Protein AF-A0A3D4W1F1-F1 (afdb_monomer_lite)

Radius of gyration: 32.81 Å; chains: 1; bounding box: 66×30×93 Å

Secondary structure (DSSP, 8-state):
-------EEEE--SS--HHHHHHHHHHHHHHHHHSS--EEEEESSPPPHHHHHHHHHTTPPPPEE----PPPGGGS-------B-TT--HHHHHHHHHHHT-SEEEEE-TTS-EEEEEEHHHHHHHHHS---TTHHHHTT-BHHHHHHHHT---SSS-TT-B--S--EEE--S-HHHHHHH--TT-EEEE-S-HHHHHHHHHTT-SEEEE-TTPPPPGGG--

pLDDT: mean 85.83, std 10.17, range [29.91, 95.44]

Sequence (222 aa):
MPKEAHKVVVIGHRNPDTDSICSAIAYAELKNRTSTLVCEPRRAGKMNQETEFVLKKFGVTPPRMCTDVNPKIRDVDYREMPGIPGSTSLRRAWKIMRDQQIDTLSITSADNELEGIITVKDLATANMDVFDTAVLAKSRTSYKNILETLNGTMVVGDADAVCTTGHIKIGTATPEMLESSVEKGDIVILSNRYESQLCAIEKEASLLIICNGAKVGRTIQR

Structure (mmCIF, N/CA/C/O backbone):
data_AF-A0A3D4W1F1-F1
#
_entry.id   AF-A0A3D4W1F1-F1
#
loop_
_atom_site.group_PDB
_atom_site.id
_atom_site.type_symbol
_atom_site.label_atom_id
_atom_site.label_alt_id
_atom_site.label_comp_id
_atom_site.label_asym_id
_atom_site.label_entity_id
_atom_site.label_seq_id
_atom_site.pdbx_PDB_ins_code
_atom_site.Cartn_x
_atom_site.Cartn_y
_atom_site.Cartn_z
_atom_site.occupancy
_atom_site.B_iso_or_equiv
_atom_site.auth_seq_id
_atom_site.auth_comp_id
_atom_site.auth_asym_id
_atom_site.auth_atom_id
_atom_site.pdbx_PDB_model_num
ATOM 1 N N . MET A 1 1 ? 0.878 -10.988 -20.393 1.00 29.91 1 MET A N 1
ATOM 2 C CA . MET A 1 1 ? 0.968 -10.678 -21.838 1.00 29.91 1 MET A CA 1
ATOM 3 C C . MET A 1 1 ? 2.443 -10.518 -22.177 1.00 29.91 1 MET A C 1
ATOM 5 O O . MET A 1 1 ? 3.158 -10.036 -21.305 1.00 29.91 1 MET A O 1
ATOM 9 N N . PRO A 1 2 ? 2.939 -10.962 -23.343 1.00 33.66 2 PRO A N 1
ATOM 10 C CA . PRO A 1 2 ? 4.330 -10.703 -23.702 1.00 33.66 2 PRO A CA 1
ATOM 11 C C . PRO A 1 2 ? 4.524 -9.183 -23.763 1.00 33.66 2 PRO A C 1
ATOM 13 O O . PRO A 1 2 ? 3.704 -8.512 -24.391 1.00 33.66 2 PRO A O 1
ATOM 16 N N . LYS A 1 3 ? 5.548 -8.655 -23.070 1.00 48.88 3 LYS A N 1
ATOM 17 C CA . LYS A 1 3 ? 5.964 -7.241 -23.140 1.00 48.88 3 LYS A CA 1
ATOM 18 C C . LYS A 1 3 ? 5.928 -6.815 -24.615 1.00 48.88 3 LYS A C 1
ATOM 20 O O . LYS A 1 3 ? 6.488 -7.533 -25.447 1.00 48.88 3 LYS A O 1
ATOM 25 N N . GLU A 1 4 ? 5.249 -5.708 -24.937 1.00 48.91 4 GLU A N 1
ATOM 26 C CA . GLU A 1 4 ? 5.312 -5.102 -26.274 1.00 48.91 4 GLU A CA 1
ATOM 27 C C . GLU A 1 4 ? 6.768 -5.119 -26.741 1.00 48.91 4 GLU A C 1
ATOM 29 O O . GLU A 1 4 ? 7.660 -4.730 -25.985 1.00 48.91 4 GLU A O 1
ATOM 34 N N . ALA A 1 5 ? 7.010 -5.658 -27.939 1.00 51.81 5 ALA A N 1
ATOM 35 C CA . ALA A 1 5 ? 8.349 -5.934 -28.434 1.00 51.81 5 ALA A CA 1
ATOM 36 C C . ALA A 1 5 ? 9.255 -4.711 -28.228 1.00 51.81 5 ALA A C 1
ATOM 38 O O . ALA A 1 5 ? 9.053 -3.666 -28.853 1.00 51.81 5 ALA A O 1
ATOM 39 N N . HIS A 1 6 ? 10.240 -4.837 -27.330 1.00 67.44 6 HIS A N 1
ATOM 40 C CA . HIS A 1 6 ? 11.251 -3.808 -27.123 1.00 67.44 6 HIS A CA 1
ATOM 41 C C . HIS A 1 6 ? 11.843 -3.462 -28.493 1.00 67.44 6 HIS A C 1
ATOM 43 O O . HIS A 1 6 ? 12.361 -4.338 -29.188 1.00 67.44 6 HIS A O 1
ATOM 49 N N . LYS A 1 7 ? 11.725 -2.194 -28.905 1.00 80.12 7 LYS A N 1
ATOM 50 C CA . LYS A 1 7 ? 12.293 -1.730 -30.174 1.00 80.12 7 LYS A CA 1
ATOM 51 C C . LYS A 1 7 ? 13.801 -1.956 -30.145 1.00 80.12 7 LYS A C 1
ATOM 53 O O . LYS A 1 7 ? 14.504 -1.348 -29.340 1.00 80.12 7 LYS A O 1
ATOM 58 N N . VAL A 1 8 ? 14.288 -2.822 -31.025 1.00 87.81 8 VAL A N 1
ATOM 59 C CA . VAL A 1 8 ? 15.707 -3.150 -31.143 1.00 87.81 8 VAL A CA 1
ATOM 60 C C . VAL A 1 8 ? 16.364 -2.092 -32.014 1.00 87.81 8 VAL A C 1
ATOM 62 O O . VAL A 1 8 ? 16.074 -1.964 -33.203 1.00 87.81 8 VAL A O 1
ATOM 65 N N . VAL A 1 9 ? 17.257 -1.310 -31.424 1.00 90.44 9 VAL A N 1
ATOM 66 C CA . VAL A 1 9 ? 17.997 -0.287 -32.159 1.00 90.44 9 VAL A CA 1
ATOM 67 C C . VAL A 1 9 ? 19.188 -0.939 -32.861 1.00 90.44 9 VAL A C 1
ATOM 69 O O . VAL A 1 9 ? 20.039 -1.542 -32.214 1.00 90.44 9 VAL A O 1
ATOM 72 N N . VAL A 1 10 ? 19.260 -0.799 -34.185 1.00 92.94 10 VAL A N 1
ATOM 73 C CA . VAL A 1 10 ? 20.385 -1.271 -35.002 1.00 92.94 10 VAL A CA 1
ATOM 74 C C . VAL A 1 10 ? 21.303 -0.088 -35.290 1.00 92.94 10 VAL A C 1
ATOM 76 O O . VAL A 1 10 ? 20.878 0.882 -35.916 1.00 92.94 10 VAL A O 1
ATOM 79 N N . ILE A 1 11 ? 22.556 -0.168 -34.846 1.00 92.38 11 ILE A N 1
ATOM 80 C CA . ILE A 1 11 ? 23.582 0.855 -35.084 1.00 92.38 11 ILE A CA 1
ATOM 81 C C . ILE A 1 11 ? 24.802 0.258 -35.779 1.00 92.38 11 ILE A C 1
ATOM 83 O O . ILE A 1 11 ? 25.137 -0.905 -35.567 1.00 92.38 11 ILE A O 1
ATOM 87 N N . GLY A 1 12 ? 25.467 1.078 -36.589 1.00 89.19 12 GLY A N 1
ATOM 88 C CA . GLY A 1 12 ? 26.808 0.803 -37.100 1.00 89.19 12 GLY A CA 1
ATOM 89 C C . GLY A 1 12 ? 27.900 1.434 -36.226 1.00 89.19 12 GLY A C 1
ATOM 90 O O . GLY A 1 12 ? 27.695 1.719 -35.044 1.00 89.19 12 GLY A O 1
ATOM 91 N N . HIS A 1 13 ? 29.071 1.681 -36.810 1.00 88.56 13 HIS A N 1
ATOM 92 C CA . HIS A 1 13 ? 30.230 2.215 -36.093 1.00 88.56 13 HIS A CA 1
ATOM 93 C C . HIS A 1 13 ? 30.040 3.658 -35.586 1.00 88.56 13 HIS A C 1
ATOM 95 O O . HIS A 1 13 ? 29.254 4.446 -36.116 1.00 88.56 13 HIS A O 1
ATOM 101 N N . ARG A 1 14 ? 30.817 4.018 -34.551 1.00 84.88 14 ARG A N 1
ATOM 102 C CA . ARG A 1 14 ? 30.759 5.314 -33.844 1.00 84.88 14 ARG A CA 1
ATOM 103 C C . ARG A 1 14 ? 31.042 6.525 -34.738 1.00 84.88 14 ARG A C 1
ATOM 105 O O . ARG A 1 14 ? 30.476 7.590 -34.504 1.00 84.88 14 ARG A O 1
ATOM 112 N N . ASN A 1 15 ? 31.911 6.367 -35.732 1.00 87.81 15 ASN A N 1
ATOM 113 C CA . ASN A 1 15 ? 32.171 7.367 -36.763 1.00 87.81 15 ASN A CA 1
ATOM 114 C C . ASN A 1 15 ? 31.563 6.856 -38.077 1.00 87.81 15 ASN A C 1
ATOM 116 O O . ASN A 1 15 ? 32.254 6.151 -38.806 1.00 87.81 15 ASN A O 1
ATOM 120 N N . PRO A 1 16 ? 30.260 7.090 -38.315 1.00 86.50 16 PRO A N 1
ATOM 121 C CA . PRO A 1 16 ? 29.530 6.366 -39.338 1.00 86.50 16 PRO A CA 1
ATOM 122 C C . PRO A 1 16 ? 29.876 6.868 -40.741 1.00 86.50 16 PRO A C 1
ATOM 124 O O . PRO A 1 16 ? 29.650 8.027 -41.088 1.00 86.50 16 PRO A O 1
ATOM 127 N N . ASP A 1 17 ? 30.389 5.949 -41.537 1.00 91.75 17 ASP A N 1
ATOM 128 C CA . ASP A 1 17 ? 30.557 5.996 -42.979 1.00 91.75 17 ASP A CA 1
ATOM 129 C C . ASP A 1 17 ? 29.314 5.466 -43.718 1.00 91.75 17 ASP A C 1
ATOM 131 O O . ASP A 1 17 ? 28.335 5.002 -43.116 1.00 91.75 17 ASP A O 1
ATOM 135 N N . THR A 1 18 ? 29.329 5.607 -45.046 1.00 90.88 18 THR A N 1
ATOM 136 C CA . THR A 1 18 ? 28.202 5.274 -45.926 1.00 90.88 18 THR A CA 1
ATOM 137 C C . THR A 1 18 ? 27.783 3.814 -45.768 1.00 90.88 18 THR A C 1
ATOM 139 O O . THR A 1 18 ? 26.598 3.520 -45.632 1.00 90.88 18 THR A O 1
ATOM 142 N N . ASP A 1 19 ? 28.743 2.893 -45.739 1.00 92.12 19 ASP A N 1
ATOM 143 C CA . ASP A 1 19 ? 28.526 1.459 -45.557 1.00 92.12 19 ASP A CA 1
ATOM 144 C C . ASP A 1 19 ? 27.976 1.129 -44.164 1.00 92.12 19 ASP A C 1
ATOM 146 O O . ASP A 1 19 ? 27.037 0.340 -44.070 1.00 92.12 19 ASP A O 1
ATOM 150 N N . SER A 1 20 ? 28.460 1.768 -43.097 1.00 91.19 20 SER A N 1
ATOM 151 C CA . SER A 1 20 ? 27.917 1.627 -41.738 1.00 91.19 20 SER A CA 1
ATOM 152 C C . SER A 1 20 ? 26.442 2.041 -41.660 1.00 91.19 20 SER A C 1
ATOM 154 O O . SER A 1 20 ? 25.607 1.310 -41.114 1.00 91.19 20 SER A O 1
ATOM 156 N N . ILE A 1 21 ? 26.081 3.179 -42.263 1.00 92.25 21 ILE A N 1
ATOM 157 C CA . ILE A 1 21 ? 24.697 3.678 -42.277 1.00 92.25 21 ILE A CA 1
ATOM 158 C C . ILE A 1 21 ? 23.803 2.807 -43.162 1.00 92.25 21 ILE A C 1
ATOM 160 O O . ILE A 1 21 ? 22.719 2.406 -42.730 1.00 92.25 21 ILE A O 1
ATOM 164 N N . CYS A 1 22 ? 24.253 2.469 -44.371 1.00 93.38 22 CYS A N 1
ATOM 165 C CA . CYS A 1 22 ? 23.510 1.599 -45.277 1.00 93.38 22 CYS A CA 1
ATOM 166 C C . CYS A 1 22 ? 23.318 0.195 -44.690 1.00 93.38 22 CYS A C 1
ATOM 168 O O . CYS A 1 22 ? 22.227 -0.359 -44.804 1.00 93.38 22 CYS A O 1
ATOM 170 N N . SER A 1 23 ? 24.326 -0.351 -44.005 1.00 94.56 23 SER A N 1
ATOM 171 C CA . SER A 1 23 ? 24.238 -1.653 -43.337 1.00 94.56 23 SER A CA 1
ATOM 172 C C . SER A 1 23 ? 23.229 -1.631 -42.195 1.00 94.56 23 SER A C 1
ATOM 174 O O . SER A 1 23 ? 22.420 -2.549 -42.091 1.00 94.56 23 SER A O 1
ATOM 176 N N . ALA A 1 24 ? 23.208 -0.573 -41.374 1.00 94.25 24 ALA A N 1
ATOM 177 C CA . ALA A 1 24 ? 22.219 -0.437 -40.304 1.00 94.25 24 ALA A CA 1
ATOM 178 C C . ALA A 1 24 ? 20.783 -0.374 -40.855 1.00 94.25 24 ALA A C 1
ATOM 180 O O . ALA A 1 24 ? 19.898 -1.053 -40.334 1.00 94.25 24 ALA A O 1
ATOM 181 N N . ILE A 1 25 ? 20.563 0.389 -41.934 1.00 94.62 25 ILE A N 1
ATOM 182 C CA . ILE A 1 25 ? 19.265 0.480 -42.626 1.00 94.62 25 ILE A CA 1
ATOM 183 C C . ILE A 1 25 ? 18.856 -0.885 -43.190 1.00 94.62 25 ILE A C 1
ATOM 185 O O . ILE A 1 25 ? 17.770 -1.377 -42.886 1.00 94.62 25 ILE A O 1
ATOM 189 N N . ALA A 1 26 ? 19.732 -1.514 -43.977 1.00 94.75 26 ALA A N 1
ATOM 190 C CA . ALA A 1 26 ? 19.446 -2.784 -44.634 1.00 94.75 26 ALA A CA 1
ATOM 191 C C . ALA A 1 26 ? 19.202 -3.913 -43.624 1.00 94.75 26 ALA A C 1
ATOM 193 O O . ALA A 1 26 ? 18.289 -4.718 -43.800 1.00 94.75 26 ALA A O 1
ATOM 194 N N . TYR A 1 27 ? 19.985 -3.961 -42.544 1.00 94.69 27 TYR A N 1
ATOM 195 C CA . TYR A 1 27 ? 19.847 -4.988 -41.517 1.00 94.69 27 TYR A CA 1
ATOM 196 C C . TYR A 1 27 ? 18.574 -4.813 -40.685 1.00 94.69 27 TYR A C 1
ATOM 198 O O . TYR A 1 27 ? 17.892 -5.802 -40.412 1.00 94.69 27 TYR A O 1
ATOM 206 N N . ALA A 1 28 ? 18.214 -3.576 -40.320 1.00 94.25 28 ALA A N 1
ATOM 207 C CA . ALA A 1 28 ? 16.953 -3.307 -39.632 1.00 94.25 28 ALA A CA 1
ATOM 208 C C . ALA A 1 28 ? 15.749 -3.718 -40.495 1.00 94.25 28 ALA A C 1
ATOM 210 O O . ALA A 1 28 ? 14.854 -4.406 -40.007 1.00 94.25 28 ALA A O 1
ATOM 211 N N . GLU A 1 29 ? 15.767 -3.378 -41.786 1.00 93.69 29 GLU A N 1
ATOM 212 C CA . GLU A 1 29 ? 14.721 -3.767 -42.736 1.00 93.69 29 GLU A CA 1
ATOM 213 C C . GLU A 1 29 ? 14.631 -5.292 -42.896 1.00 93.69 29 GLU A C 1
ATOM 215 O O . GLU A 1 29 ? 13.551 -5.878 -42.809 1.00 93.69 29 GLU A O 1
ATOM 220 N N . LEU A 1 30 ? 15.775 -5.965 -43.052 1.00 94.94 30 LEU A N 1
ATOM 221 C CA . LEU A 1 30 ? 15.828 -7.423 -43.132 1.00 94.94 30 LEU A CA 1
ATOM 222 C C . LEU A 1 30 ? 15.220 -8.070 -41.883 1.00 94.94 30 LEU A C 1
ATOM 224 O O . LEU A 1 30 ? 14.426 -9.004 -42.001 1.00 94.94 30 LEU A O 1
ATOM 228 N N . LYS A 1 31 ? 15.567 -7.589 -40.684 1.00 92.62 31 LYS A N 1
ATOM 229 C CA . LYS A 1 31 ? 15.056 -8.142 -39.423 1.00 92.62 31 LYS A CA 1
ATOM 230 C C . LYS A 1 31 ? 13.570 -7.886 -39.221 1.00 92.62 31 LYS A C 1
ATOM 232 O O . LYS A 1 31 ? 12.881 -8.821 -38.820 1.00 92.62 31 LYS A O 1
ATOM 237 N N . ASN A 1 32 ? 13.065 -6.709 -39.578 1.00 91.56 32 ASN A N 1
ATOM 238 C CA . ASN A 1 32 ? 11.626 -6.431 -39.547 1.00 91.56 32 ASN A CA 1
ATOM 239 C C . ASN A 1 32 ? 10.827 -7.380 -40.454 1.00 91.56 32 ASN A C 1
ATOM 241 O O . ASN A 1 32 ? 9.683 -7.706 -40.158 1.00 91.56 32 ASN A O 1
ATOM 245 N N . ARG A 1 33 ? 11.430 -7.846 -41.556 1.00 93.12 33 ARG A N 1
ATOM 246 C CA . ARG A 1 33 ? 10.786 -8.773 -42.500 1.00 93.12 33 ARG A CA 1
ATOM 247 C C . ARG A 1 33 ? 10.946 -10.250 -42.145 1.00 93.12 33 ARG A C 1
ATOM 249 O O . ARG A 1 33 ? 10.142 -11.063 -42.586 1.00 93.12 33 ARG A O 1
ATOM 256 N N . THR A 1 34 ? 12.003 -10.610 -41.419 1.00 93.06 34 THR A N 1
ATOM 257 C CA . THR A 1 34 ? 12.387 -12.016 -41.178 1.00 93.06 34 THR A CA 1
ATOM 258 C C . THR A 1 34 ? 12.226 -12.464 -39.729 1.00 93.06 34 THR A C 1
ATOM 260 O O . THR A 1 34 ? 12.372 -13.650 -39.441 1.00 93.06 34 THR A O 1
ATOM 263 N N . SER A 1 35 ? 11.936 -11.549 -38.805 1.00 88.12 35 SER A N 1
ATOM 264 C CA . SER A 1 35 ? 11.803 -11.840 -37.379 1.00 88.12 35 SER A CA 1
ATOM 265 C C . SER A 1 35 ? 10.582 -11.150 -36.774 1.00 88.12 35 SER A C 1
ATOM 267 O O . SER A 1 35 ? 9.980 -10.277 -37.386 1.00 88.12 35 SER A O 1
ATOM 269 N N . THR A 1 36 ? 10.225 -11.534 -35.549 1.00 84.25 36 THR A N 1
ATOM 270 C CA . THR A 1 36 ? 9.162 -10.893 -34.757 1.00 84.25 36 THR A CA 1
ATOM 271 C C . THR A 1 36 ? 9.632 -9.619 -34.044 1.00 84.25 36 THR A C 1
ATOM 273 O O . THR A 1 36 ? 8.872 -9.021 -33.284 1.00 84.25 36 THR A O 1
ATOM 276 N N . LEU A 1 37 ? 10.890 -9.213 -34.251 1.00 85.75 37 LEU A N 1
ATOM 277 C CA . LEU A 1 37 ? 11.478 -8.029 -33.634 1.00 85.75 37 LEU A CA 1
ATOM 278 C C . LEU A 1 37 ? 11.085 -6.771 -34.406 1.00 85.75 37 LEU A C 1
ATOM 280 O O . LEU A 1 37 ? 11.079 -6.762 -35.634 1.00 85.75 37 LEU A O 1
ATOM 284 N N . VAL A 1 38 ? 10.849 -5.686 -33.670 1.00 89.00 38 VAL A N 1
ATOM 285 C CA . VAL A 1 38 ? 10.693 -4.347 -34.245 1.00 89.00 38 VAL A CA 1
ATOM 286 C C . VAL A 1 38 ? 12.052 -3.657 -34.209 1.00 89.00 38 VAL A C 1
ATOM 288 O O . VAL A 1 38 ? 12.490 -3.191 -33.157 1.00 89.00 38 VAL A O 1
ATOM 291 N N . CYS A 1 39 ? 12.739 -3.615 -35.344 1.00 92.06 39 CYS A N 1
ATOM 292 C CA . CYS A 1 39 ? 14.062 -3.022 -35.497 1.00 92.06 39 CYS A CA 1
ATOM 293 C C . CYS A 1 39 ? 13.994 -1.591 -36.054 1.00 92.06 39 CYS A C 1
ATOM 295 O O . CYS A 1 39 ? 13.311 -1.329 -37.042 1.00 92.06 39 CYS A O 1
ATOM 297 N N . GLU A 1 40 ? 14.749 -0.663 -35.463 1.00 92.38 40 GLU A N 1
ATOM 298 C CA . GLU A 1 40 ? 14.891 0.720 -35.946 1.00 92.38 40 GLU A CA 1
ATOM 299 C C . GLU A 1 40 ? 16.369 1.013 -36.255 1.00 92.38 40 GLU A C 1
ATOM 301 O O . GLU A 1 40 ? 17.207 0.880 -35.355 1.00 92.38 40 GLU A O 1
ATOM 306 N N . PRO A 1 41 ? 16.721 1.443 -37.482 1.00 93.81 41 PRO A N 1
ATOM 307 C CA . PRO A 1 41 ? 18.084 1.853 -37.782 1.00 93.81 41 PRO A CA 1
ATOM 308 C C . PRO A 1 41 ? 18.388 3.206 -37.134 1.00 93.81 41 PRO A C 1
ATOM 310 O O . PRO A 1 41 ? 17.614 4.162 -37.242 1.00 93.81 41 PRO A O 1
ATOM 313 N N . ARG A 1 42 ? 19.551 3.318 -36.493 1.00 93.38 42 ARG A N 1
ATOM 314 C CA . ARG A 1 42 ? 20.073 4.574 -35.945 1.00 93.38 42 ARG A CA 1
ATOM 315 C C . ARG A 1 42 ? 21.550 4.746 -36.266 1.00 93.38 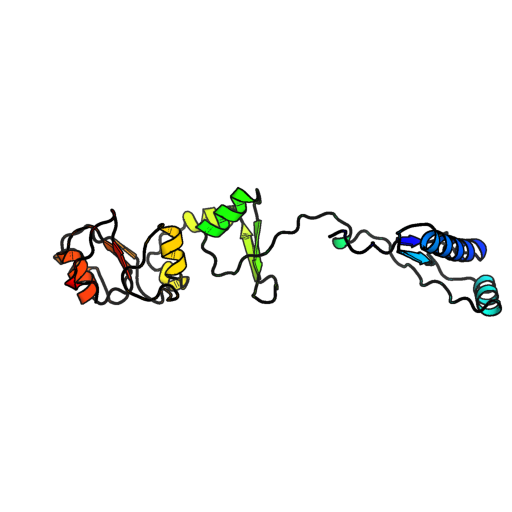42 ARG A C 1
ATOM 317 O O . ARG A 1 42 ? 22.273 3.788 -36.513 1.00 93.38 42 ARG A O 1
ATOM 324 N N . ARG A 1 43 ? 22.012 5.996 -36.237 1.00 92.75 43 ARG A N 1
ATOM 325 C CA . ARG A 1 43 ? 23.432 6.345 -36.404 1.00 92.75 43 ARG A CA 1
ATOM 326 C C . ARG A 1 43 ? 24.067 6.694 -35.062 1.00 92.75 43 ARG A C 1
ATOM 328 O O . ARG A 1 43 ? 23.469 7.426 -34.277 1.00 92.75 43 ARG A O 1
ATOM 335 N N . ALA A 1 44 ? 25.284 6.218 -34.821 1.00 89.00 44 ALA A N 1
ATOM 336 C CA . ALA A 1 44 ? 26.026 6.482 -33.584 1.00 89.00 44 ALA A CA 1
ATOM 337 C C . ALA A 1 44 ? 26.836 7.799 -33.614 1.00 89.00 44 ALA A C 1
ATOM 339 O O . ALA A 1 44 ? 27.362 8.230 -32.591 1.00 89.00 44 ALA A O 1
ATOM 340 N N . GLY A 1 45 ? 26.922 8.464 -34.772 1.00 88.56 45 GLY A N 1
ATOM 341 C CA . GLY A 1 45 ? 27.696 9.693 -34.965 1.00 88.56 45 GLY A CA 1
ATOM 342 C C . GLY A 1 45 ? 27.097 10.619 -36.025 1.00 88.56 45 GLY A C 1
ATOM 343 O O . GLY A 1 45 ? 26.023 10.346 -36.572 1.00 88.56 45 GLY A O 1
ATOM 344 N N . LYS A 1 46 ? 27.770 11.746 -36.293 1.00 89.81 46 LYS A N 1
ATOM 345 C CA . LYS A 1 46 ? 27.411 12.674 -37.382 1.00 89.81 46 LYS A CA 1
ATOM 346 C C . LYS A 1 46 ? 27.665 12.011 -38.737 1.00 89.81 46 LYS A C 1
ATOM 348 O O . LYS A 1 46 ? 28.633 11.275 -38.869 1.00 89.81 46 LYS A O 1
ATOM 353 N N . MET A 1 47 ? 26.799 12.273 -39.713 1.00 88.00 47 MET A N 1
ATOM 354 C CA . MET A 1 47 ? 26.988 11.760 -41.072 1.00 88.00 47 MET A CA 1
ATOM 355 C C . MET A 1 47 ? 28.019 12.612 -41.812 1.00 88.00 47 MET A C 1
ATOM 357 O O . MET A 1 47 ? 28.131 13.812 -41.555 1.00 88.00 47 MET A O 1
ATOM 361 N N . ASN A 1 48 ? 28.766 11.993 -42.725 1.00 89.25 48 ASN A N 1
ATOM 362 C CA . ASN A 1 48 ? 29.602 12.723 -43.672 1.00 89.25 48 ASN A CA 1
ATOM 363 C C . ASN A 1 48 ? 28.759 13.217 -44.872 1.00 89.25 48 ASN A C 1
ATOM 365 O O . ASN A 1 48 ? 27.645 12.744 -45.116 1.00 89.25 48 ASN A O 1
ATOM 369 N N . GLN A 1 49 ? 29.302 14.170 -45.636 1.00 90.06 49 GLN A N 1
ATOM 370 C CA . GLN A 1 49 ? 28.618 14.746 -46.805 1.00 90.06 49 GLN A CA 1
ATOM 371 C C . GLN A 1 49 ? 28.327 13.704 -47.892 1.00 90.06 49 GLN A C 1
ATOM 373 O O . GLN A 1 49 ? 27.312 13.790 -48.578 1.00 90.06 49 GLN A O 1
ATOM 378 N N . GLU A 1 50 ? 29.202 12.706 -48.034 1.00 90.94 50 GLU A N 1
ATOM 379 C CA . GLU A 1 50 ? 29.020 11.607 -48.981 1.00 90.94 50 GLU A CA 1
ATOM 380 C C . GLU A 1 50 ? 27.763 10.792 -48.653 1.00 90.94 50 GLU A C 1
ATOM 382 O O . GLU A 1 50 ? 26.909 10.598 -49.518 1.00 90.94 50 GLU A O 1
ATOM 387 N N . THR A 1 51 ? 27.589 10.395 -47.390 1.00 91.19 51 THR A N 1
ATOM 388 C CA . THR A 1 51 ? 26.412 9.640 -46.950 1.00 91.19 51 THR A CA 1
ATOM 389 C C . THR A 1 51 ? 25.145 10.474 -47.099 1.00 91.19 51 THR A C 1
ATOM 391 O O . THR A 1 51 ? 24.128 9.967 -47.568 1.00 91.19 51 THR A O 1
ATOM 394 N N . GLU A 1 52 ? 25.187 11.765 -46.750 1.00 90.88 52 GLU A N 1
ATOM 395 C CA . GLU A 1 52 ? 24.059 12.682 -46.966 1.00 90.88 52 GLU A CA 1
ATOM 396 C C . GLU A 1 52 ? 23.656 12.761 -48.441 1.00 90.88 52 GLU A C 1
ATOM 398 O O . GLU A 1 52 ? 22.468 12.676 -48.765 1.00 90.88 52 GLU A O 1
ATOM 403 N N . PHE A 1 53 ? 24.636 12.882 -49.338 1.00 92.94 53 PHE A N 1
ATOM 404 C CA . PHE A 1 53 ? 24.402 12.906 -50.776 1.00 92.94 53 PHE A CA 1
ATOM 405 C C . PHE A 1 53 ? 23.778 11.598 -51.272 1.00 92.94 53 PHE A C 1
ATOM 407 O O . PHE A 1 53 ? 22.787 11.638 -52.002 1.00 92.94 53 PHE A O 1
ATOM 414 N N . VAL A 1 54 ? 24.316 10.447 -50.855 1.00 93.06 54 VAL A N 1
ATOM 415 C CA . VAL A 1 54 ? 23.807 9.121 -51.234 1.00 93.06 54 VAL A CA 1
ATOM 416 C C . VAL A 1 54 ? 22.361 8.948 -50.770 1.00 93.06 54 VAL A C 1
ATOM 418 O O . VAL A 1 54 ? 21.487 8.667 -51.590 1.00 93.06 54 VAL A O 1
ATOM 421 N N . LEU A 1 55 ? 22.072 9.185 -49.488 1.00 92.38 55 LEU A N 1
ATOM 422 C CA . LEU A 1 55 ? 20.719 9.036 -48.947 1.00 92.38 55 LEU A CA 1
ATOM 423 C C . LEU A 1 55 ? 19.723 9.972 -49.638 1.00 92.38 55 LEU A C 1
ATOM 425 O O . LEU A 1 55 ? 18.632 9.541 -50.011 1.00 92.38 55 LEU A O 1
ATOM 429 N N . LYS A 1 56 ? 20.118 11.225 -49.898 1.00 93.62 56 LYS A N 1
ATOM 430 C CA . LYS A 1 56 ? 19.289 12.191 -50.630 1.00 93.62 56 LYS A CA 1
ATOM 431 C C . LYS A 1 56 ? 19.036 11.755 -52.074 1.00 93.62 56 LYS A C 1
ATOM 433 O O . LYS A 1 56 ? 17.906 11.863 -52.542 1.00 93.62 56 LYS A O 1
ATOM 438 N N . LYS A 1 57 ? 20.058 11.250 -52.774 1.00 94.31 57 LYS A N 1
ATOM 439 C CA . LYS A 1 57 ? 19.950 10.778 -54.164 1.00 94.31 57 LYS A CA 1
ATOM 440 C C . LYS A 1 57 ? 18.965 9.617 -54.300 1.00 94.31 57 LYS A C 1
ATOM 442 O O . LYS A 1 57 ? 18.235 9.563 -55.285 1.00 94.31 57 LYS A O 1
ATOM 447 N N . PHE A 1 58 ? 18.931 8.719 -53.317 1.00 92.19 58 PHE A N 1
ATOM 448 C CA . PHE A 1 58 ? 18.018 7.574 -53.290 1.00 92.19 58 PHE A CA 1
ATOM 449 C C . PHE A 1 58 ? 16.700 7.844 -52.542 1.00 92.19 58 PHE A C 1
ATOM 451 O O . PHE A 1 58 ? 15.882 6.938 -52.418 1.00 92.19 58 PHE A O 1
ATOM 458 N N . GLY A 1 59 ? 16.471 9.070 -52.055 1.00 92.25 59 GLY A N 1
ATOM 459 C CA . GLY A 1 59 ? 15.242 9.443 -51.344 1.00 92.25 59 GLY A CA 1
ATOM 460 C C . GLY A 1 59 ? 15.045 8.726 -50.003 1.00 92.25 59 GLY A C 1
ATOM 461 O O . GLY A 1 59 ? 13.918 8.612 -49.528 1.00 92.25 59 GLY A O 1
ATOM 462 N N . VAL A 1 60 ? 16.121 8.224 -49.393 1.00 92.44 60 VAL A N 1
ATOM 463 C CA . VAL A 1 60 ? 16.073 7.489 -48.125 1.00 92.44 60 VAL A CA 1
ATOM 464 C C . VAL A 1 60 ? 16.190 8.468 -46.962 1.00 92.44 60 VAL A C 1
ATOM 466 O O . VAL A 1 60 ? 17.128 9.263 -46.893 1.00 92.44 60 VAL A O 1
ATOM 469 N N . THR A 1 61 ? 15.256 8.393 -46.014 1.00 91.00 61 THR A N 1
ATOM 470 C CA . THR A 1 61 ? 15.293 9.224 -44.806 1.00 91.00 61 THR A CA 1
ATOM 471 C C . THR A 1 61 ? 16.509 8.865 -43.944 1.00 91.00 61 THR A C 1
ATOM 473 O O . THR A 1 61 ? 16.661 7.700 -43.568 1.00 91.00 61 THR A O 1
ATOM 476 N N . PRO A 1 62 ? 17.357 9.840 -43.571 1.00 90.31 62 PRO A N 1
ATOM 477 C CA . PRO A 1 62 ? 18.501 9.587 -42.706 1.00 90.31 62 PRO A CA 1
ATOM 478 C C . PRO A 1 62 ? 18.113 8.983 -41.349 1.00 90.31 62 PRO A C 1
ATOM 480 O O . PRO A 1 62 ? 17.203 9.504 -40.693 1.00 90.31 62 PRO A O 1
ATOM 483 N N . PRO A 1 63 ? 18.822 7.939 -40.873 1.00 92.12 63 PRO A N 1
ATOM 484 C CA . PRO A 1 63 ? 18.601 7.385 -39.544 1.00 92.12 63 PRO A CA 1
ATOM 485 C C . PRO A 1 63 ? 18.777 8.429 -38.441 1.00 92.12 63 PRO A C 1
ATOM 487 O O . PRO A 1 63 ? 19.671 9.287 -38.479 1.00 92.12 63 PRO A O 1
ATOM 490 N N . ARG A 1 64 ? 17.940 8.330 -37.404 1.00 92.06 64 ARG A N 1
ATOM 491 C CA . ARG A 1 64 ? 18.038 9.196 -36.224 1.00 92.06 64 ARG A CA 1
ATOM 492 C C . ARG A 1 64 ? 19.335 8.919 -35.471 1.00 92.06 64 ARG A C 1
ATOM 494 O O . ARG A 1 64 ? 19.819 7.789 -35.428 1.00 92.06 64 ARG A O 1
ATOM 501 N N . MET A 1 65 ? 19.895 9.955 -34.854 1.00 90.62 65 MET A N 1
ATOM 502 C CA . MET A 1 65 ? 21.088 9.800 -34.027 1.00 90.62 65 MET A CA 1
ATOM 503 C C . MET A 1 65 ? 20.736 9.090 -32.717 1.00 90.62 65 MET A C 1
ATOM 505 O O . MET A 1 65 ? 19.807 9.490 -32.017 1.00 90.62 65 MET A O 1
ATOM 509 N N . CYS A 1 66 ? 21.478 8.038 -32.385 1.00 87.25 66 CYS A N 1
ATOM 510 C CA . CYS A 1 66 ? 21.475 7.429 -31.065 1.00 87.25 66 CYS A CA 1
ATOM 511 C C . CYS A 1 66 ? 22.577 8.100 -30.244 1.00 87.25 66 CYS A C 1
ATOM 513 O O . CYS A 1 66 ? 23.759 7.939 -30.535 1.00 87.25 66 CYS A O 1
ATOM 515 N N . THR A 1 67 ? 22.177 8.920 -29.275 1.00 83.00 67 THR A N 1
ATOM 516 C CA . THR A 1 67 ? 23.104 9.658 -28.407 1.00 83.00 67 THR A CA 1
ATOM 517 C C . THR A 1 67 ? 23.535 8.851 -27.192 1.00 83.00 67 THR A C 1
ATOM 519 O O . THR A 1 67 ? 24.583 9.137 -26.626 1.00 83.00 67 THR A O 1
ATOM 522 N N . ASP A 1 68 ? 22.718 7.880 -26.781 1.00 80.12 68 ASP A N 1
ATOM 523 C CA . ASP A 1 68 ? 22.935 7.092 -25.579 1.00 80.12 68 ASP A CA 1
ATOM 524 C C . ASP A 1 68 ? 22.281 5.703 -25.689 1.00 80.12 68 ASP A C 1
ATOM 526 O O . ASP A 1 68 ? 21.174 5.571 -26.223 1.00 80.12 68 ASP A O 1
ATOM 530 N N . VAL A 1 69 ? 22.979 4.697 -25.163 1.00 80.38 69 VAL A N 1
ATOM 531 C CA . VAL A 1 69 ? 22.538 3.302 -24.996 1.00 80.38 69 VAL A CA 1
ATOM 532 C C . VAL A 1 69 ? 22.609 2.858 -23.528 1.00 80.38 69 VAL A C 1
ATOM 534 O O . VAL A 1 69 ? 22.561 1.663 -23.246 1.00 80.38 69 VAL A O 1
ATOM 537 N N . ASN A 1 70 ? 22.738 3.803 -22.590 1.00 82.38 70 ASN A N 1
ATOM 538 C CA . ASN A 1 70 ? 22.780 3.504 -21.166 1.00 82.38 70 ASN A CA 1
ATOM 539 C C . ASN A 1 70 ? 21.527 2.724 -20.735 1.00 82.38 70 ASN A C 1
ATOM 541 O O . ASN A 1 70 ? 20.408 3.126 -21.089 1.00 82.38 70 ASN A O 1
ATOM 545 N N . PRO A 1 71 ? 21.702 1.651 -19.941 1.00 78.94 71 PRO A N 1
ATOM 546 C CA . PRO A 1 71 ? 20.590 0.899 -19.381 1.00 78.94 71 PRO A CA 1
ATOM 547 C C . PRO A 1 71 ? 19.660 1.808 -18.579 1.00 78.94 71 PRO A C 1
ATOM 549 O O . PRO A 1 71 ? 20.101 2.594 -17.737 1.00 78.94 71 PRO A O 1
ATOM 552 N N . LYS A 1 72 ? 18.357 1.697 -18.823 1.00 80.81 72 LYS A N 1
ATOM 553 C CA . LYS A 1 72 ? 17.313 2.371 -18.048 1.00 80.81 72 LYS A CA 1
ATOM 554 C C . LYS A 1 72 ? 16.667 1.371 -17.097 1.00 80.81 72 LYS A C 1
ATOM 556 O O . LYS A 1 72 ? 16.673 0.174 -17.343 1.00 80.81 72 LYS A O 1
ATOM 561 N N . ILE A 1 73 ? 16.006 1.866 -16.049 1.00 80.38 73 ILE A N 1
ATOM 562 C CA . ILE A 1 73 ? 15.246 1.013 -15.111 1.00 80.38 73 ILE A CA 1
ATOM 563 C C . ILE A 1 73 ? 14.206 0.149 -15.848 1.00 80.38 73 ILE A C 1
ATOM 565 O O . ILE A 1 73 ? 13.989 -0.996 -15.480 1.00 80.38 73 ILE A O 1
ATOM 569 N N . ARG A 1 74 ? 13.626 0.659 -16.945 1.00 80.62 74 ARG A N 1
ATOM 570 C CA . ARG A 1 74 ? 12.690 -0.091 -17.807 1.00 80.62 74 ARG A CA 1
ATOM 571 C C . ARG A 1 74 ? 13.307 -1.332 -18.475 1.00 80.62 74 ARG A C 1
ATOM 573 O O . ARG A 1 74 ? 12.568 -2.181 -18.959 1.00 80.62 74 ARG A O 1
ATOM 580 N N . ASP A 1 75 ? 14.634 -1.376 -18.568 1.00 76.50 75 ASP A N 1
ATOM 581 C CA . ASP A 1 75 ? 15.397 -2.464 -19.186 1.00 76.50 75 ASP A CA 1
ATOM 582 C C . ASP A 1 75 ? 15.814 -3.516 -18.145 1.00 76.50 75 ASP A C 1
ATOM 584 O O . ASP A 1 75 ? 16.370 -4.552 -18.500 1.00 76.50 75 ASP A O 1
ATOM 588 N N . VAL A 1 76 ? 15.552 -3.254 -16.861 1.00 81.00 76 VAL A N 1
ATOM 589 C CA . VAL A 1 76 ? 15.783 -4.188 -15.761 1.00 81.00 76 VAL A CA 1
ATOM 590 C C . VAL A 1 76 ? 14.511 -4.993 -15.538 1.00 81.00 76 VAL A C 1
ATOM 592 O O . VAL A 1 76 ? 13.409 -4.446 -15.537 1.00 81.00 76 VAL A O 1
ATOM 595 N N . ASP A 1 77 ? 14.651 -6.298 -15.326 1.00 81.38 77 ASP A N 1
ATOM 596 C CA . ASP A 1 77 ? 13.522 -7.113 -14.902 1.00 81.38 77 ASP A CA 1
ATOM 597 C C . ASP A 1 77 ? 13.173 -6.805 -13.446 1.00 81.38 77 ASP A C 1
ATOM 599 O O . ASP A 1 77 ? 14.008 -6.887 -12.544 1.00 81.38 77 ASP A O 1
ATOM 603 N N . TYR A 1 78 ? 11.915 -6.445 -13.219 1.00 82.81 78 TYR A N 1
ATOM 604 C CA . TYR A 1 78 ? 11.366 -6.189 -11.898 1.00 82.81 78 TYR A CA 1
ATOM 605 C C . TYR A 1 78 ? 10.069 -6.972 -11.719 1.00 82.81 78 TYR A C 1
ATOM 607 O O . TYR A 1 78 ? 9.394 -7.352 -12.678 1.00 82.81 78 TYR A O 1
ATOM 615 N N . ARG A 1 79 ? 9.723 -7.223 -10.458 1.00 81.81 79 ARG A N 1
ATOM 616 C CA . ARG A 1 79 ? 8.455 -7.846 -10.096 1.00 81.81 79 ARG A CA 1
ATOM 617 C C . ARG A 1 79 ? 7.367 -6.779 -10.076 1.00 81.81 79 ARG A C 1
ATOM 619 O O . ARG A 1 79 ? 7.458 -5.822 -9.313 1.00 81.81 79 ARG A O 1
ATOM 626 N N . GLU A 1 80 ? 6.333 -6.962 -10.886 1.00 83.62 80 GLU A N 1
ATOM 627 C CA . GLU A 1 80 ? 5.128 -6.138 -10.817 1.00 83.62 80 GLU A CA 1
ATOM 628 C C . GLU A 1 80 ? 4.284 -6.551 -9.612 1.00 83.62 80 GLU A C 1
ATOM 630 O O . GLU A 1 80 ? 3.974 -7.730 -9.425 1.00 83.62 80 GLU A O 1
ATOM 635 N N . MET A 1 81 ? 3.924 -5.570 -8.788 1.00 82.31 81 MET A N 1
ATOM 636 C CA . MET A 1 81 ? 3.046 -5.748 -7.640 1.00 82.31 81 MET A CA 1
ATOM 637 C C . MET A 1 81 ? 1.966 -4.666 -7.673 1.00 82.31 81 MET A C 1
ATOM 639 O O . MET A 1 81 ? 2.312 -3.487 -7.782 1.00 82.31 81 MET A O 1
ATOM 643 N N . PRO A 1 82 ? 0.676 -5.031 -7.574 1.00 86.50 82 PRO A N 1
ATOM 644 C CA . PRO A 1 82 ? -0.374 -4.039 -7.414 1.00 86.50 82 PRO A CA 1
ATOM 645 C C . PRO A 1 82 ? -0.205 -3.320 -6.073 1.00 86.50 82 PRO A C 1
ATOM 647 O O . PRO A 1 82 ? 0.101 -3.952 -5.057 1.00 86.50 82 PRO A O 1
ATOM 650 N N . GLY A 1 83 ? -0.418 -2.006 -6.082 1.00 90.69 83 GLY A N 1
ATOM 651 C CA . GLY A 1 83 ? -0.499 -1.220 -4.858 1.00 90.69 83 GLY A CA 1
ATOM 652 C C . GLY A 1 83 ? -1.767 -1.523 -4.063 1.00 90.69 83 GLY A C 1
ATOM 653 O O . GLY A 1 83 ? -2.714 -2.144 -4.558 1.00 90.69 83 GLY A O 1
ATOM 654 N N . ILE A 1 84 ? -1.777 -1.094 -2.805 1.00 93.94 84 ILE A N 1
ATOM 655 C CA . ILE A 1 84 ? -2.942 -1.175 -1.920 1.00 93.94 84 ILE A CA 1
ATOM 656 C C . ILE A 1 84 ? -3.457 0.231 -1.591 1.00 93.94 84 ILE A C 1
ATOM 658 O O . ILE A 1 84 ? -2.663 1.164 -1.510 1.00 93.94 84 ILE A O 1
ATOM 662 N N . PRO A 1 85 ? -4.765 0.416 -1.353 1.00 93.44 85 PRO A N 1
ATOM 663 C CA . PRO A 1 85 ? -5.276 1.706 -0.906 1.00 93.44 85 PRO A CA 1
ATOM 664 C C . PRO A 1 85 ? -4.801 2.015 0.518 1.00 93.44 85 PRO A C 1
ATOM 666 O O . PRO A 1 85 ? -4.688 1.106 1.350 1.00 93.44 85 PRO A O 1
ATOM 669 N N . GLY A 1 86 ? -4.603 3.299 0.832 1.00 90.62 86 GLY A N 1
ATOM 670 C CA . GLY A 1 86 ? -4.156 3.759 2.157 1.00 90.62 86 GLY A CA 1
ATOM 671 C C . GLY A 1 86 ? -5.116 3.434 3.308 1.00 90.62 86 GLY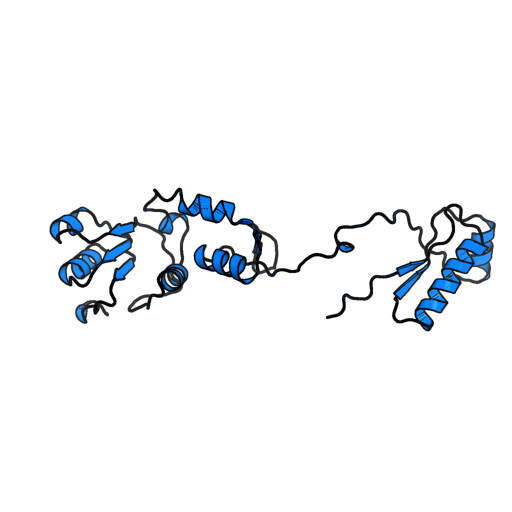 A C 1
ATOM 672 O O . GLY A 1 86 ? -4.720 3.422 4.468 1.00 90.62 86 GLY A O 1
ATOM 673 N N . SER A 1 87 ? -6.369 3.091 3.002 1.00 89.94 87 SER A N 1
ATOM 674 C CA . SER A 1 87 ? -7.362 2.630 3.978 1.00 89.94 87 SER A CA 1
ATOM 675 C C . SER A 1 87 ? -7.215 1.152 4.368 1.00 89.94 87 SER A C 1
ATOM 677 O O . SER A 1 87 ? -8.020 0.645 5.149 1.00 89.94 87 SER A O 1
ATOM 679 N N . THR A 1 88 ? -6.248 0.423 3.806 1.00 91.56 88 THR A N 1
ATOM 680 C CA . THR A 1 88 ? -6.034 -1.005 4.087 1.00 91.56 88 THR A CA 1
ATOM 681 C C . THR A 1 88 ? -5.518 -1.215 5.511 1.00 91.56 88 THR A C 1
ATOM 683 O O . THR A 1 88 ? -4.571 -0.561 5.937 1.00 91.56 88 THR A O 1
ATOM 686 N N . SER A 1 89 ? -6.096 -2.167 6.251 1.00 91.50 89 SER A N 1
ATOM 687 C CA . SER A 1 89 ? -5.629 -2.482 7.607 1.00 91.50 89 SER A CA 1
ATOM 688 C C . SER A 1 89 ? -4.204 -3.053 7.623 1.00 91.50 89 SER A C 1
ATOM 690 O O . SER A 1 89 ? -3.808 -3.803 6.727 1.00 91.50 89 SER A O 1
ATOM 692 N N . LEU A 1 90 ? -3.454 -2.784 8.698 1.00 90.62 90 LEU A N 1
ATOM 693 C CA . LEU A 1 90 ? -2.098 -3.320 8.887 1.00 90.62 90 LEU A CA 1
ATOM 694 C C . LEU A 1 90 ? -2.074 -4.856 8.840 1.00 90.62 90 LEU A C 1
ATOM 696 O O . LEU A 1 90 ? -1.185 -5.445 8.230 1.00 90.62 90 LEU A O 1
ATOM 700 N N . ARG A 1 91 ? -3.096 -5.520 9.405 1.00 89.19 91 ARG A N 1
ATOM 701 C CA . ARG A 1 91 ? -3.247 -6.985 9.346 1.00 89.19 91 ARG A CA 1
ATOM 702 C C . ARG A 1 91 ? -3.341 -7.483 7.903 1.00 89.19 91 ARG A C 1
ATOM 704 O O . ARG A 1 91 ? -2.743 -8.504 7.562 1.00 89.19 91 ARG A O 1
ATOM 711 N N . ARG A 1 92 ? -4.096 -6.780 7.055 1.00 91.38 92 ARG A N 1
ATOM 712 C CA . ARG A 1 92 ? -4.269 -7.133 5.644 1.00 91.38 92 ARG A CA 1
ATOM 713 C C . ARG A 1 92 ? -3.010 -6.839 4.836 1.00 91.38 92 ARG A C 1
ATOM 715 O O . ARG A 1 92 ? -2.600 -7.703 4.067 1.00 91.38 92 ARG A O 1
ATOM 722 N N . ALA A 1 93 ? -2.372 -5.692 5.060 1.00 92.62 93 ALA A N 1
ATOM 723 C CA . ALA A 1 93 ? -1.083 -5.360 4.456 1.00 92.62 93 ALA A CA 1
ATOM 724 C C . ALA A 1 93 ? -0.022 -6.425 4.789 1.00 92.62 93 ALA A C 1
ATOM 726 O O . ALA A 1 93 ? 0.595 -6.981 3.884 1.00 92.62 93 ALA A O 1
ATOM 727 N N . TRP A 1 94 ? 0.102 -6.814 6.064 1.00 91.62 94 TRP A N 1
ATOM 728 C CA . TRP A 1 94 ? 1.004 -7.885 6.500 1.00 91.62 94 TRP A CA 1
ATOM 729 C C . TRP A 1 94 ? 0.688 -9.233 5.844 1.00 91.62 94 TRP A C 1
ATOM 731 O O . TRP A 1 94 ? 1.590 -9.944 5.404 1.00 91.62 94 TRP A O 1
ATOM 741 N N . LYS A 1 95 ? -0.599 -9.589 5.739 1.00 92.12 95 LYS A N 1
ATOM 742 C CA . LYS A 1 95 ? -1.022 -10.825 5.070 1.00 92.12 95 LYS A CA 1
ATOM 743 C C . LYS A 1 95 ? -0.592 -10.835 3.601 1.00 92.12 95 LYS A C 1
ATOM 745 O O . LYS A 1 95 ? -0.059 -11.842 3.150 1.00 92.12 95 LYS A O 1
ATOM 750 N N . ILE A 1 96 ? -0.777 -9.725 2.882 1.00 92.31 96 ILE A N 1
ATOM 751 C CA . ILE A 1 96 ? -0.338 -9.588 1.486 1.00 92.31 96 ILE A CA 1
ATOM 752 C C . ILE A 1 96 ? 1.186 -9.718 1.396 1.00 92.31 96 ILE A C 1
ATOM 754 O O . ILE A 1 96 ? 1.663 -10.504 0.583 1.00 92.31 96 ILE A O 1
ATOM 758 N N . MET A 1 97 ? 1.937 -9.015 2.252 1.00 92.31 97 MET A N 1
ATOM 759 C CA . MET A 1 97 ? 3.403 -9.107 2.307 1.00 92.31 97 MET A CA 1
ATOM 760 C C . MET A 1 97 ? 3.881 -10.548 2.494 1.00 92.31 97 MET A C 1
ATOM 762 O O . MET A 1 97 ? 4.707 -11.039 1.728 1.00 92.31 97 MET A O 1
ATOM 766 N N . ARG A 1 98 ? 3.307 -11.257 3.470 1.00 92.31 98 ARG A N 1
ATOM 767 C CA . ARG A 1 98 ? 3.644 -12.649 3.776 1.00 92.31 98 ARG A CA 1
ATOM 768 C C . ARG A 1 98 ? 3.291 -13.593 2.629 1.00 92.31 98 ARG A C 1
ATOM 770 O O . ARG A 1 98 ? 4.129 -14.392 2.226 1.00 92.31 98 ARG A O 1
ATOM 777 N N . ASP A 1 99 ? 2.063 -13.514 2.119 1.00 92.50 99 ASP A N 1
ATOM 778 C CA . ASP A 1 99 ? 1.561 -14.434 1.093 1.00 92.50 99 ASP A CA 1
ATOM 779 C C . ASP A 1 99 ? 2.286 -14.218 -0.252 1.00 92.50 99 ASP A C 1
ATOM 781 O O . ASP A 1 99 ? 2.467 -15.160 -1.019 1.00 92.50 99 ASP A O 1
ATOM 785 N N . GLN A 1 100 ? 2.743 -12.990 -0.525 1.00 90.31 100 GLN A N 1
ATOM 786 C CA . GLN A 1 100 ? 3.524 -12.639 -1.716 1.00 90.31 100 GLN A CA 1
ATOM 787 C C . GLN A 1 100 ? 5.042 -12.730 -1.504 1.00 90.31 100 GLN A C 1
ATOM 789 O O . GLN A 1 100 ? 5.783 -12.583 -2.477 1.00 90.31 100 GLN A O 1
ATOM 794 N N . GLN A 1 101 ? 5.504 -12.992 -0.277 1.00 91.31 101 GLN A N 1
ATOM 795 C CA . GLN A 1 101 ? 6.919 -13.016 0.115 1.00 91.31 101 GLN A CA 1
ATOM 796 C C . GLN A 1 101 ? 7.660 -11.727 -0.278 1.00 91.31 101 GLN A C 1
ATOM 798 O O . GLN A 1 101 ? 8.641 -11.756 -1.021 1.00 91.31 101 GLN A O 1
ATOM 803 N N . ILE A 1 102 ? 7.144 -10.586 0.180 1.00 91.31 102 ILE A N 1
ATOM 804 C CA . ILE A 1 102 ? 7.721 -9.255 -0.047 1.00 91.31 102 ILE A CA 1
ATOM 805 C C . ILE A 1 102 ? 7.816 -8.476 1.263 1.00 91.31 102 ILE A C 1
ATOM 807 O O . ILE A 1 102 ? 6.972 -8.629 2.143 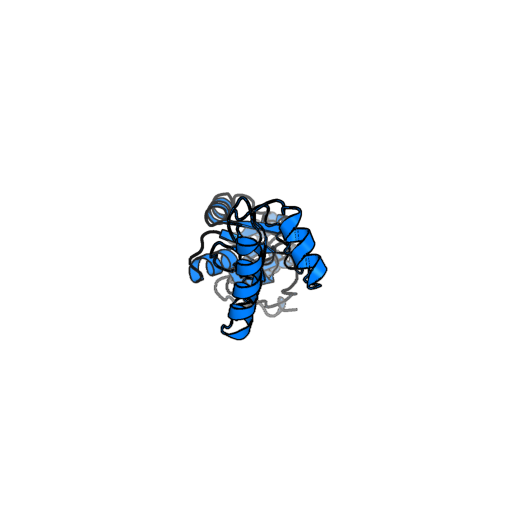1.00 91.31 102 ILE A O 1
ATOM 811 N N . ASP A 1 103 ? 8.802 -7.585 1.343 1.00 92.00 103 ASP A N 1
ATOM 812 C CA . ASP A 1 103 ? 9.064 -6.788 2.548 1.00 92.00 103 ASP A CA 1
ATOM 813 C C . ASP A 1 103 ? 8.501 -5.360 2.474 1.00 92.00 103 ASP A C 1
ATOM 815 O O . ASP A 1 103 ? 8.417 -4.672 3.494 1.00 92.00 103 ASP A O 1
ATOM 819 N N . THR A 1 104 ? 8.101 -4.926 1.275 1.00 92.75 104 THR A N 1
ATOM 820 C CA . THR A 1 104 ? 7.616 -3.572 0.984 1.00 92.75 104 THR A CA 1
ATOM 821 C C . THR A 1 104 ? 6.348 -3.640 0.145 1.00 92.75 104 THR A C 1
ATOM 823 O O . THR A 1 104 ? 6.297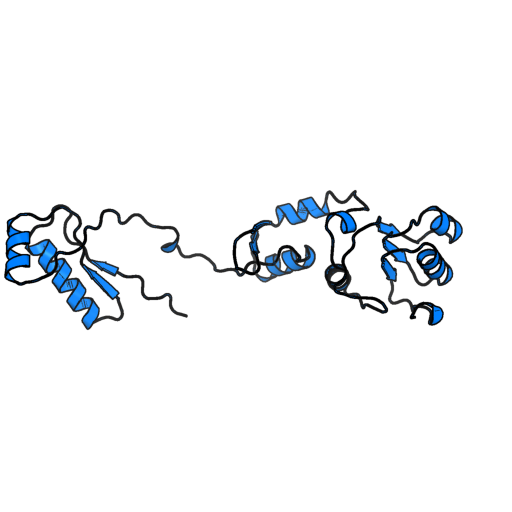 -4.363 -0.849 1.00 92.75 104 THR A O 1
ATOM 826 N N . LEU A 1 105 ? 5.342 -2.851 0.516 1.00 94.00 105 LEU A N 1
ATOM 827 C CA . LEU A 1 105 ? 4.128 -2.627 -0.262 1.00 94.00 105 LEU A CA 1
ATOM 828 C C . LEU A 1 105 ? 4.012 -1.157 -0.643 1.00 94.00 105 LEU A C 1
ATOM 830 O O . LEU A 1 105 ? 4.287 -0.274 0.168 1.00 94.00 105 LEU A O 1
ATOM 834 N N . SER A 1 106 ? 3.573 -0.910 -1.872 1.00 94.62 106 SER A N 1
ATOM 835 C CA . SER A 1 106 ? 3.197 0.417 -2.343 1.00 94.62 106 SER A CA 1
ATOM 836 C C . SER A 1 106 ? 1.764 0.740 -1.935 1.00 94.62 106 SER A C 1
ATOM 838 O O . SER A 1 106 ? 0.857 -0.085 -2.059 1.00 94.62 106 SER A O 1
ATOM 840 N N . ILE A 1 107 ? 1.568 1.964 -1.459 1.00 95.19 107 ILE A N 1
ATOM 841 C CA . ILE A 1 107 ? 0.258 2.554 -1.226 1.00 95.19 107 ILE A CA 1
ATOM 842 C C . ILE A 1 107 ? -0.062 3.416 -2.441 1.00 95.19 107 ILE A C 1
ATOM 844 O O . ILE A 1 107 ? 0.733 4.287 -2.799 1.00 95.19 107 ILE A O 1
ATOM 848 N N . THR A 1 108 ? -1.190 3.151 -3.091 1.00 95.44 108 THR A N 1
ATOM 849 C CA . THR A 1 108 ? -1.580 3.821 -4.337 1.00 95.44 108 THR A CA 1
ATOM 850 C C . THR A 1 108 ? -2.965 4.440 -4.242 1.00 95.44 108 THR A C 1
ATOM 852 O O . THR A 1 108 ? -3.861 3.876 -3.607 1.00 95.44 108 THR A O 1
ATOM 855 N N . SER A 1 109 ? -3.144 5.564 -4.934 1.00 93.56 109 SER A N 1
ATOM 856 C CA . SER A 1 109 ? -4.437 6.225 -5.102 1.00 93.56 109 SER A CA 1
ATOM 857 C C . SER A 1 109 ? -5.368 5.424 -6.025 1.00 93.56 109 SER A C 1
ATOM 859 O O . SER A 1 109 ? -4.972 4.426 -6.638 1.00 93.56 109 SER A O 1
ATOM 861 N N . ALA A 1 110 ? -6.615 5.883 -6.170 1.00 90.62 110 ALA A N 1
ATOM 862 C CA . ALA A 1 110 ? -7.565 5.318 -7.132 1.00 90.62 110 ALA A CA 1
ATOM 863 C C . ALA A 1 110 ? -7.093 5.446 -8.596 1.00 90.62 110 ALA A C 1
ATOM 865 O O . ALA A 1 110 ? -7.439 4.603 -9.421 1.00 90.62 110 ALA A O 1
ATOM 866 N N . ASP A 1 111 ? -6.261 6.449 -8.891 1.00 92.38 111 ASP A N 1
ATOM 867 C CA . ASP A 1 111 ? -5.683 6.702 -10.217 1.00 92.38 111 ASP A CA 1
ATOM 868 C C . ASP A 1 111 ? -4.358 5.948 -10.437 1.00 92.38 111 ASP A C 1
ATOM 870 O O . ASP A 1 111 ? -3.668 6.169 -11.429 1.00 92.38 111 ASP A O 1
ATOM 874 N N . ASN A 1 112 ? -4.005 5.031 -9.524 1.00 87.81 112 ASN A N 1
ATOM 875 C CA . ASN A 1 112 ? -2.767 4.248 -9.536 1.00 87.81 112 ASN A CA 1
ATOM 876 C C . ASN A 1 112 ? -1.487 5.096 -9.375 1.00 87.81 112 ASN A C 1
ATOM 878 O O . ASN A 1 112 ? -0.397 4.673 -9.764 1.00 87.81 112 ASN A O 1
ATOM 882 N N . GLU A 1 113 ? -1.616 6.274 -8.762 1.00 93.69 113 GLU A N 1
ATOM 883 C CA . GLU A 1 113 ? -0.488 7.122 -8.375 1.00 93.69 113 GLU A CA 1
ATOM 884 C C . GLU A 1 113 ? 0.091 6.661 -7.036 1.00 93.69 113 GLU A C 1
ATOM 886 O O . GLU A 1 113 ? -0.647 6.278 -6.127 1.00 93.69 113 GLU A O 1
ATOM 891 N N . LEU A 1 114 ? 1.418 6.691 -6.899 1.00 94.25 114 LEU A N 1
ATOM 892 C CA . LEU A 1 114 ? 2.104 6.266 -5.679 1.00 94.25 114 LEU A CA 1
ATOM 893 C C . LEU A 1 114 ? 1.945 7.324 -4.577 1.00 94.25 114 LEU A C 1
ATOM 895 O O . LEU A 1 114 ? 2.527 8.403 -4.660 1.00 94.25 114 LEU A O 1
ATOM 899 N N . GLU A 1 115 ? 1.212 6.991 -3.518 1.00 94.94 115 GLU A N 1
ATOM 900 C CA . GLU A 1 115 ? 1.021 7.857 -2.346 1.00 94.94 115 GLU A CA 1
ATOM 901 C C . GLU A 1 115 ? 2.067 7.592 -1.258 1.00 94.94 115 GLU A C 1
ATOM 903 O O . GLU A 1 115 ? 2.417 8.486 -0.488 1.00 94.94 115 GLU A O 1
ATOM 908 N N . GLY A 1 116 ? 2.593 6.367 -1.186 1.00 94.06 116 GLY A N 1
ATOM 909 C CA . GLY A 1 116 ? 3.594 6.011 -0.190 1.00 94.06 116 GLY A CA 1
ATOM 910 C C . GLY A 1 116 ? 4.035 4.558 -0.256 1.00 94.06 116 GLY A C 1
ATOM 911 O O . GLY A 1 116 ? 3.659 3.804 -1.152 1.00 94.06 116 GLY A O 1
ATOM 912 N N . ILE A 1 117 ? 4.844 4.160 0.721 1.00 94.62 117 ILE A N 1
ATOM 913 C CA . ILE A 1 117 ? 5.262 2.774 0.915 1.00 94.62 117 ILE A CA 1
ATOM 914 C C . ILE A 1 117 ? 5.117 2.398 2.383 1.00 94.62 117 ILE A C 1
ATOM 916 O O . ILE A 1 117 ? 5.214 3.247 3.266 1.00 94.62 117 ILE A O 1
ATOM 920 N N . ILE A 1 118 ? 4.915 1.113 2.629 1.00 93.88 118 ILE A N 1
ATOM 921 C CA . ILE A 1 118 ? 4.940 0.528 3.963 1.00 93.88 118 ILE A CA 1
ATOM 922 C C . ILE A 1 118 ? 5.834 -0.703 3.936 1.00 93.88 118 ILE A C 1
ATOM 924 O O . ILE A 1 118 ? 5.779 -1.502 2.999 1.00 93.88 118 ILE A O 1
ATOM 928 N N . THR A 1 119 ? 6.666 -0.852 4.959 1.00 94.06 119 THR A N 1
ATOM 929 C CA . THR A 1 119 ? 7.583 -1.982 5.109 1.00 94.06 119 THR A CA 1
ATOM 930 C C . THR A 1 119 ? 7.218 -2.845 6.312 1.00 94.06 119 THR A C 1
ATOM 932 O O . THR A 1 119 ? 6.499 -2.422 7.220 1.00 94.06 119 THR A O 1
ATOM 935 N N . VAL A 1 120 ? 7.769 -4.059 6.371 1.00 91.12 120 VAL A N 1
ATOM 936 C CA . VAL A 1 120 ? 7.653 -4.933 7.555 1.00 91.12 120 VAL A CA 1
ATOM 937 C C . VAL A 1 120 ? 8.184 -4.250 8.823 1.00 91.12 120 VAL A C 1
ATOM 939 O O . VAL A 1 120 ? 7.649 -4.462 9.912 1.00 91.12 120 VAL A O 1
ATOM 942 N N . LYS A 1 121 ? 9.200 -3.387 8.694 1.00 90.62 121 LYS A N 1
ATOM 943 C CA . LYS A 1 121 ? 9.732 -2.609 9.817 1.00 90.62 121 LYS A CA 1
ATOM 944 C C . LYS A 1 121 ? 8.705 -1.603 10.336 1.00 90.62 121 LYS A C 1
ATOM 946 O O . LYS A 1 121 ? 8.511 -1.526 11.544 1.00 90.62 121 LYS A O 1
ATOM 951 N N . ASP A 1 122 ? 8.017 -0.900 9.440 1.00 89.25 122 ASP A N 1
ATOM 952 C CA . ASP A 1 122 ? 6.985 0.072 9.821 1.00 89.25 122 ASP A CA 1
ATOM 953 C C . ASP A 1 122 ? 5.819 -0.617 10.539 1.00 89.25 122 ASP A C 1
ATOM 955 O O . ASP A 1 122 ? 5.322 -0.107 11.540 1.00 89.25 122 ASP A O 1
ATOM 959 N N . LEU A 1 123 ? 5.434 -1.820 10.089 1.00 87.06 123 LEU A N 1
ATOM 960 C CA . LEU A 1 123 ? 4.436 -2.650 10.773 1.00 87.06 123 LEU A CA 1
ATOM 961 C C . LEU A 1 123 ? 4.870 -3.019 12.199 1.00 87.06 123 LEU A C 1
ATOM 963 O O . LEU A 1 123 ? 4.057 -2.974 13.123 1.00 87.06 123 LEU A O 1
ATOM 967 N N . ALA A 1 124 ? 6.142 -3.377 12.388 1.00 85.94 124 ALA A N 1
ATOM 968 C CA . ALA A 1 124 ? 6.678 -3.709 13.703 1.00 85.94 124 ALA A CA 1
ATOM 969 C C . ALA A 1 124 ? 6.698 -2.486 14.632 1.00 85.94 124 ALA A C 1
ATOM 971 O O . ALA A 1 124 ? 6.239 -2.583 15.769 1.00 85.94 124 ALA A O 1
ATOM 972 N N . THR A 1 125 ? 7.160 -1.332 14.140 1.00 85.88 125 THR A N 1
ATOM 973 C CA . THR A 1 125 ? 7.165 -0.071 14.894 1.00 85.88 125 THR A CA 1
ATOM 974 C C . THR A 1 125 ? 5.750 0.349 15.277 1.00 85.88 125 THR A C 1
ATOM 976 O O . THR A 1 125 ? 5.489 0.607 16.449 1.00 85.88 125 THR A O 1
ATOM 979 N N . ALA A 1 126 ? 4.810 0.310 14.328 1.00 82.31 126 ALA A N 1
ATOM 980 C CA . ALA A 1 126 ? 3.414 0.646 14.583 1.00 82.31 126 ALA A CA 1
ATOM 981 C C . ALA A 1 126 ? 2.777 -0.241 15.661 1.00 82.31 126 ALA A C 1
ATOM 983 O O . ALA A 1 126 ? 1.920 0.238 16.390 1.00 82.31 126 ALA A O 1
ATOM 984 N N . ASN A 1 127 ? 3.188 -1.509 15.783 1.00 79.00 127 ASN A N 1
ATOM 985 C CA . ASN A 1 127 ? 2.695 -2.413 16.824 1.00 79.00 127 ASN A CA 1
ATOM 986 C C . ASN A 1 127 ? 3.398 -2.225 18.182 1.00 79.00 127 ASN A C 1
ATOM 988 O O . ASN A 1 127 ? 2.800 -2.502 19.218 1.00 79.00 127 ASN A O 1
ATOM 992 N N . MET A 1 128 ? 4.660 -1.789 18.196 1.00 76.69 128 MET A N 1
ATOM 993 C CA . MET A 1 128 ? 5.427 -1.581 19.432 1.00 76.69 128 MET A CA 1
ATOM 994 C C . MET A 1 128 ? 5.117 -0.241 20.117 1.00 76.69 128 MET A C 1
ATOM 996 O O . MET A 1 128 ? 5.186 -0.175 21.340 1.00 76.69 128 MET A O 1
ATOM 1000 N N . ASP A 1 129 ? 4.725 0.789 19.362 1.00 69.75 129 ASP A N 1
ATOM 1001 C CA . ASP A 1 129 ? 4.453 2.142 19.882 1.00 69.75 129 ASP A CA 1
ATOM 1002 C C . ASP A 1 129 ? 2.980 2.392 20.282 1.00 69.75 129 ASP A C 1
ATOM 1004 O O . ASP A 1 129 ? 2.569 3.534 20.512 1.00 69.75 129 ASP A O 1
ATOM 1008 N N . VAL A 1 130 ? 2.146 1.349 20.402 1.00 64.94 130 VAL A N 1
ATOM 1009 C CA . VAL A 1 130 ? 0.715 1.509 20.737 1.00 64.94 130 VAL A CA 1
ATOM 1010 C C . VAL A 1 130 ? 0.505 1.705 22.241 1.00 64.94 130 VAL A C 1
ATOM 1012 O O . VAL A 1 130 ? 0.033 0.818 22.948 1.00 64.94 130 VAL A O 1
ATOM 1015 N N . PHE A 1 131 ? 0.813 2.901 22.736 1.00 66.00 131 PHE A N 1
ATOM 1016 C CA . PHE A 1 131 ? 0.361 3.367 24.058 1.00 66.00 131 PHE A CA 1
ATOM 1017 C C . PHE A 1 131 ? -0.848 4.309 23.967 1.00 66.00 131 PHE A C 1
ATOM 1019 O O . PHE A 1 131 ? -1.427 4.691 24.983 1.00 66.00 131 PHE A O 1
ATOM 1026 N N . ASP A 1 132 ? -1.245 4.682 22.749 1.00 80.06 132 ASP A N 1
ATOM 1027 C CA . ASP A 1 132 ? -2.313 5.643 22.506 1.00 80.06 132 ASP A CA 1
ATOM 1028 C C . ASP A 1 132 ? -3.676 4.959 22.352 1.00 80.06 132 ASP A C 1
ATOM 1030 O O . ASP A 1 132 ? -3.978 4.316 21.345 1.00 80.06 132 ASP A O 1
ATOM 1034 N N . THR A 1 133 ? -4.538 5.143 23.348 1.00 82.44 133 THR A N 1
ATOM 1035 C CA . THR A 1 133 ? -5.910 4.620 23.323 1.00 82.44 133 THR A CA 1
ATOM 1036 C C . THR A 1 133 ? -6.815 5.368 22.339 1.00 82.44 133 THR A C 1
ATOM 1038 O O . THR A 1 133 ? -7.861 4.831 21.982 1.00 82.44 133 THR A O 1
ATOM 1041 N N . ALA A 1 134 ? -6.415 6.545 21.836 1.00 84.75 134 ALA A N 1
ATOM 1042 C CA . ALA A 1 134 ? -7.136 7.315 20.815 1.00 84.75 134 ALA A CA 1
ATOM 1043 C C . ALA A 1 134 ? -6.703 6.983 19.370 1.00 84.75 134 ALA A C 1
ATOM 1045 O O . ALA A 1 134 ? -7.127 7.651 18.421 1.00 84.75 134 ALA A O 1
ATOM 1046 N N . VAL A 1 135 ? -5.855 5.965 19.167 1.00 86.00 135 VAL A N 1
ATOM 1047 C CA . VAL A 1 135 ? -5.265 5.648 17.853 1.00 86.00 135 VAL A CA 1
ATOM 1048 C C . VAL A 1 135 ? -6.312 5.385 16.765 1.00 86.00 135 VAL A C 1
ATOM 1050 O O . VAL A 1 135 ? -6.130 5.815 15.625 1.00 86.00 135 VAL A O 1
ATOM 1053 N N . LEU A 1 136 ? -7.436 4.739 17.095 1.00 87.00 136 LEU A N 1
ATOM 1054 C CA . LEU A 1 136 ? -8.500 4.437 16.129 1.00 87.00 136 LEU A CA 1
ATOM 1055 C C . LEU A 1 136 ? -9.212 5.701 15.634 1.00 87.00 136 LEU A C 1
ATOM 1057 O O . LEU A 1 136 ? -9.503 5.802 14.443 1.00 87.00 136 LEU A O 1
ATOM 1061 N N . ALA A 1 137 ? -9.426 6.680 16.518 1.00 87.06 137 ALA A N 1
ATOM 1062 C CA . ALA A 1 137 ? -10.006 7.971 16.163 1.00 87.06 137 ALA A CA 1
ATOM 1063 C C . ALA A 1 137 ? -9.029 8.818 15.330 1.00 87.06 137 ALA A C 1
ATOM 1065 O O . ALA A 1 137 ? -9.398 9.345 14.281 1.00 87.06 137 ALA A O 1
ATOM 1066 N N . LYS A 1 138 ? -7.753 8.888 15.740 1.00 86.44 138 LYS A N 1
ATOM 1067 C CA . LYS A 1 138 ? -6.707 9.636 15.015 1.00 86.44 138 LYS A CA 1
ATOM 1068 C C . LYS A 1 138 ? -6.470 9.097 13.605 1.00 86.44 138 LYS A C 1
ATOM 1070 O O . LYS A 1 138 ? -6.305 9.871 12.668 1.00 86.44 138 LYS A O 1
ATOM 1075 N N . SER A 1 139 ? -6.482 7.775 13.456 1.00 85.94 139 SER A N 1
ATOM 1076 C CA . SER A 1 139 ? -6.318 7.095 12.164 1.00 85.94 139 SER A CA 1
ATOM 1077 C C . SER A 1 139 ? -7.596 7.047 11.324 1.00 85.94 139 SER A C 1
ATOM 1079 O O . SER A 1 139 ? -7.546 6.582 10.188 1.00 85.94 139 SER A O 1
ATOM 1081 N N . ARG A 1 140 ? -8.738 7.500 11.865 1.00 90.19 140 ARG A N 1
ATOM 1082 C CA . ARG A 1 140 ? -10.060 7.387 11.231 1.00 90.19 140 ARG A CA 1
ATOM 1083 C C . ARG A 1 140 ? -10.347 5.967 10.737 1.00 90.19 140 ARG A C 1
ATOM 1085 O O . ARG A 1 140 ? -10.818 5.766 9.618 1.00 90.19 140 ARG A O 1
ATOM 1092 N N . THR A 1 141 ? -10.022 4.974 11.566 1.00 90.62 141 THR A N 1
ATOM 1093 C CA . THR A 1 141 ? -10.138 3.558 11.198 1.00 90.62 141 THR A CA 1
ATOM 1094 C C . THR A 1 141 ? -11.595 3.199 10.890 1.00 90.62 141 THR A C 1
ATOM 1096 O O . THR A 1 141 ? -12.496 3.531 11.659 1.00 90.62 141 THR A O 1
ATOM 1099 N N . SER A 1 142 ? -11.836 2.503 9.776 1.00 92.25 142 SER A N 1
ATOM 1100 C CA . SER A 1 142 ? -13.174 2.029 9.406 1.00 92.25 142 SER A CA 1
ATOM 1101 C C . SER A 1 142 ? -13.631 0.846 10.257 1.00 92.25 142 SER A C 1
ATOM 1103 O O . SER A 1 142 ? -12.836 -0.027 10.623 1.00 92.25 142 SER A O 1
ATOM 1105 N N . TYR A 1 143 ? -14.935 0.755 10.514 1.00 91.19 143 TYR A N 1
ATOM 1106 C CA . TYR A 1 143 ? -15.513 -0.394 11.208 1.00 91.19 143 TYR A CA 1
ATOM 1107 C C . TYR A 1 143 ? -15.327 -1.685 10.414 1.00 91.19 143 TYR A C 1
ATOM 1109 O O . TYR A 1 143 ? -15.041 -2.724 11.003 1.00 91.19 143 TYR A O 1
ATOM 1117 N N . LYS A 1 144 ? -15.340 -1.618 9.080 1.00 91.94 144 LYS A N 1
ATOM 1118 C CA . LYS A 1 144 ? -14.937 -2.726 8.208 1.00 91.94 144 LYS A CA 1
ATOM 1119 C C . LYS A 1 144 ? -13.543 -3.268 8.535 1.00 91.94 144 LYS A C 1
ATOM 1121 O O . LYS A 1 144 ? -13.382 -4.481 8.653 1.00 91.94 144 LYS A O 1
ATOM 1126 N N . ASN A 1 145 ? -12.548 -2.401 8.740 1.00 91.88 145 ASN A N 1
ATOM 1127 C CA . ASN A 1 145 ? -11.202 -2.834 9.120 1.00 91.88 145 ASN A CA 1
ATOM 1128 C C . ASN A 1 145 ? -11.186 -3.507 10.495 1.00 91.88 145 ASN A C 1
ATOM 1130 O O . ASN A 1 145 ? -10.470 -4.493 10.676 1.00 91.88 145 ASN A O 1
ATOM 1134 N N . ILE A 1 146 ? -11.974 -3.007 11.451 1.00 91.38 146 ILE A N 1
ATOM 1135 C CA . ILE A 1 146 ? -12.103 -3.607 12.786 1.00 91.38 146 ILE A CA 1
ATOM 1136 C C . ILE A 1 146 ? -12.752 -4.993 12.686 1.00 91.38 146 ILE A C 1
ATOM 1138 O O . ILE A 1 146 ? -12.218 -5.954 13.236 1.00 91.38 146 ILE A O 1
ATOM 1142 N N . LEU A 1 147 ? -13.844 -5.128 11.930 1.00 91.25 147 LEU A N 1
ATOM 1143 C CA . LEU A 1 147 ? -14.529 -6.402 11.694 1.00 91.25 147 LEU A CA 1
ATOM 1144 C C . LEU A 1 147 ? -13.607 -7.429 11.030 1.00 91.25 147 LEU A C 1
ATOM 1146 O O . LEU A 1 147 ? -13.475 -8.543 11.537 1.00 91.25 147 LEU A O 1
ATOM 1150 N N . GLU A 1 148 ? -12.922 -7.048 9.945 1.00 90.69 148 GLU A N 1
ATOM 1151 C CA . GLU A 1 148 ? -11.939 -7.908 9.273 1.00 90.69 148 GLU A CA 1
ATOM 1152 C C . GLU A 1 148 ? -10.798 -8.296 10.228 1.00 90.69 148 GLU A C 1
ATOM 1154 O O . GLU A 1 148 ? -10.331 -9.434 10.214 1.00 90.69 148 GLU A O 1
ATOM 1159 N N . THR A 1 149 ? -10.359 -7.375 11.092 1.00 90.81 149 THR A N 1
ATOM 1160 C CA . THR A 1 149 ? -9.251 -7.606 12.031 1.00 90.81 149 THR A CA 1
ATOM 1161 C C . THR A 1 149 ? -9.640 -8.501 13.200 1.00 90.81 149 THR A C 1
ATOM 1163 O O . THR A 1 149 ? -8.823 -9.320 13.613 1.00 90.81 149 THR A O 1
ATOM 1166 N N . LEU A 1 150 ? -10.867 -8.406 13.700 1.00 90.12 150 LEU A N 1
ATOM 1167 C CA . LEU A 1 150 ? -11.360 -9.229 14.806 1.00 90.12 150 LEU A CA 1
ATOM 1168 C C . LEU A 1 150 ? -12.030 -10.527 14.338 1.00 90.12 150 LEU A C 1
ATOM 1170 O O . LEU A 1 150 ? -12.420 -11.336 15.175 1.00 90.12 150 LEU A O 1
ATOM 1174 N N . ASN A 1 151 ? -12.176 -10.730 13.022 1.00 88.75 151 ASN A N 1
ATOM 1175 C CA . ASN A 1 151 ? -13.074 -11.738 12.448 1.00 88.75 151 ASN A CA 1
ATOM 1176 C C . ASN A 1 151 ? -14.491 -11.642 13.063 1.00 88.75 151 ASN A C 1
ATOM 1178 O O . ASN A 1 151 ? -15.113 -12.654 13.386 1.00 88.75 151 ASN A O 1
ATOM 1182 N N . GLY A 1 152 ? -14.964 -10.412 13.279 1.00 87.94 152 GLY A N 1
ATOM 1183 C CA . GLY A 1 152 ? -16.232 -10.118 13.942 1.00 87.94 152 GLY A CA 1
ATOM 1184 C C . GLY A 1 152 ? -17.410 -10.011 12.974 1.00 87.94 152 GLY A C 1
ATOM 1185 O O . GLY A 1 152 ? -17.239 -9.874 11.764 1.00 87.94 152 GLY A O 1
ATOM 1186 N N . THR A 1 153 ? -18.621 -10.023 13.528 1.00 89.00 153 THR A N 1
ATOM 1187 C CA . THR A 1 153 ? -19.875 -9.794 12.795 1.00 89.00 153 THR A CA 1
ATOM 1188 C C . THR A 1 153 ? -20.561 -8.536 13.312 1.00 89.00 153 THR A C 1
ATOM 1190 O O . THR A 1 153 ? -20.770 -8.413 14.520 1.00 89.00 153 THR A O 1
ATOM 1193 N N . MET A 1 154 ? -20.947 -7.629 12.413 1.00 89.00 154 MET A N 1
ATOM 1194 C CA . MET A 1 154 ? -21.748 -6.459 12.779 1.00 89.00 154 MET A CA 1
ATOM 1195 C C . MET A 1 154 ? -23.180 -6.898 13.091 1.00 89.00 154 MET A C 1
ATOM 1197 O O . MET A 1 154 ? -23.810 -7.563 12.271 1.00 89.00 154 MET A O 1
ATOM 1201 N N . VAL A 1 155 ? -23.683 -6.541 14.273 1.00 87.31 155 VAL A N 1
ATOM 1202 C CA . VAL A 1 155 ? -25.069 -6.840 14.675 1.00 87.31 155 VAL A CA 1
ATOM 1203 C C . VAL A 1 155 ? -25.983 -5.652 14.383 1.00 87.31 155 VAL A C 1
ATOM 1205 O O . VAL A 1 155 ? -27.079 -5.843 13.869 1.00 87.31 155 VAL A O 1
ATOM 1208 N N . VAL A 1 156 ? -25.521 -4.436 14.687 1.00 85.62 156 VAL A N 1
ATOM 1209 C CA . VAL A 1 156 ? -26.240 -3.171 14.480 1.00 85.62 156 VAL A CA 1
ATOM 1210 C C . VAL A 1 156 ? -25.236 -2.111 14.030 1.00 85.62 156 VAL A C 1
ATOM 1212 O O . VAL A 1 156 ? -24.127 -2.069 14.558 1.00 85.62 156 VAL A O 1
ATOM 1215 N N . GLY A 1 157 ? -25.630 -1.257 13.085 1.00 86.75 157 GLY A N 1
ATOM 1216 C CA . GLY A 1 157 ? -24.830 -0.128 12.607 1.00 86.75 157 GLY A CA 1
ATOM 1217 C C . GLY A 1 157 ? -24.395 -0.254 11.148 1.00 86.75 157 GLY A C 1
ATOM 1218 O O . GLY A 1 157 ? -24.807 -1.165 10.430 1.00 86.75 157 GLY A O 1
ATOM 1219 N N . ASP A 1 158 ? -23.559 0.689 10.722 1.00 88.19 158 ASP A N 1
ATOM 1220 C CA . ASP A 1 158 ? -23.015 0.770 9.367 1.00 88.19 158 ASP A CA 1
ATOM 1221 C C . ASP A 1 158 ? -21.554 0.303 9.355 1.00 88.19 158 ASP A C 1
ATOM 1223 O O . ASP A 1 158 ? -20.724 0.830 10.092 1.00 88.19 158 ASP A O 1
ATOM 1227 N N . ALA A 1 159 ? -21.226 -0.691 8.531 1.00 87.44 159 ALA A N 1
ATOM 1228 C CA . ALA A 1 159 ? -19.867 -1.217 8.429 1.00 87.44 159 ALA A CA 1
ATOM 1229 C C . ALA A 1 159 ? -18.892 -0.249 7.735 1.00 87.44 159 ALA A C 1
ATOM 1231 O O . ALA A 1 159 ? -17.683 -0.348 7.965 1.00 87.44 159 ALA A O 1
ATOM 1232 N N . ASP A 1 160 ? -19.393 0.677 6.915 1.00 88.00 160 ASP A N 1
ATOM 1233 C CA . ASP A 1 160 ? -18.571 1.640 6.175 1.00 88.00 160 ASP A CA 1
ATOM 1234 C C . ASP A 1 160 ? -18.275 2.917 6.985 1.00 88.00 160 ASP A C 1
ATOM 1236 O O . ASP A 1 160 ? -17.453 3.743 6.579 1.00 88.00 160 ASP A O 1
ATOM 1240 N N . ALA A 1 161 ? -18.873 3.059 8.173 1.00 89.25 161 ALA A N 1
ATOM 1241 C CA . ALA A 1 161 ? -18.573 4.147 9.095 1.00 89.25 161 ALA A CA 1
ATOM 1242 C C . ALA A 1 161 ? -17.146 4.056 9.679 1.00 89.25 161 ALA A C 1
ATOM 1244 O O . ALA A 1 161 ? -16.491 3.008 9.675 1.00 89.25 161 ALA A O 1
ATOM 1245 N N . VAL A 1 162 ? -16.651 5.191 10.183 1.00 90.50 162 VAL A N 1
ATOM 1246 C CA . VAL A 1 162 ? -15.281 5.351 10.697 1.00 90.50 162 VAL A CA 1
ATOM 1247 C C . VAL A 1 162 ? -15.268 5.858 12.135 1.00 90.50 162 VAL A C 1
ATOM 1249 O O . VAL A 1 162 ? -16.109 6.669 12.523 1.00 90.50 162 VAL A O 1
ATOM 1252 N N . CYS A 1 163 ? -14.264 5.442 12.905 1.00 87.88 163 CYS A N 1
ATOM 1253 C CA . CYS A 1 163 ? -13.986 5.994 14.227 1.00 87.88 163 CYS A CA 1
ATOM 1254 C C . CYS A 1 163 ? -13.543 7.458 14.093 1.00 87.88 163 CYS A C 1
ATOM 1256 O O . CYS A 1 163 ? -12.474 7.729 13.554 1.00 87.88 163 CYS A O 1
ATOM 1258 N N . THR A 1 164 ? -14.330 8.411 14.585 1.00 85.69 164 THR A N 1
ATOM 1259 C CA . THR A 1 164 ? -13.965 9.843 14.567 1.00 85.69 164 THR A CA 1
ATOM 1260 C C . THR A 1 164 ? -13.505 10.362 15.924 1.00 85.69 164 THR A C 1
ATOM 1262 O O . THR A 1 164 ? -12.742 11.324 15.983 1.00 85.69 164 THR A O 1
ATOM 1265 N N . THR A 1 165 ? -13.952 9.735 17.010 1.00 86.56 165 THR A N 1
ATOM 1266 C CA . THR A 1 165 ? -13.721 10.170 18.392 1.00 86.56 165 THR A CA 1
ATOM 1267 C C . THR A 1 165 ? -13.570 8.969 19.321 1.00 86.56 165 THR A C 1
ATOM 1269 O O . THR A 1 165 ? -13.922 7.853 18.942 1.00 86.56 165 THR A O 1
ATOM 1272 N N . GLY A 1 166 ? -13.092 9.224 20.541 1.00 85.31 166 GLY A N 1
ATOM 1273 C CA . GLY A 1 166 ? -13.090 8.257 21.637 1.00 85.31 166 GLY A CA 1
ATOM 1274 C C . GLY A 1 166 ? -11.781 7.508 21.849 1.00 85.31 166 GLY A C 1
ATOM 1275 O O . GLY A 1 166 ? -10.897 7.469 20.989 1.00 85.31 166 GLY A O 1
ATOM 1276 N N . HIS A 1 167 ? -11.689 6.901 23.027 1.00 89.44 167 HIS A N 1
ATOM 1277 C CA . HIS A 1 167 ? -10.593 6.052 23.464 1.00 89.44 167 HIS A CA 1
ATOM 1278 C C . HIS A 1 167 ? -11.052 4.598 23.571 1.00 89.44 167 HIS A C 1
ATOM 1280 O O . HIS A 1 167 ? -12.215 4.304 23.851 1.00 89.44 167 HIS A O 1
ATOM 1286 N N . ILE A 1 168 ? -10.118 3.668 23.385 1.00 89.25 168 ILE A N 1
ATOM 1287 C CA . ILE A 1 168 ? -10.362 2.249 23.639 1.00 89.25 168 ILE A CA 1
ATOM 1288 C C . ILE A 1 168 ? -10.411 2.014 25.153 1.00 89.25 168 ILE A C 1
ATOM 1290 O O . ILE A 1 168 ? -9.446 2.297 25.868 1.00 89.25 168 ILE A O 1
ATOM 1294 N N . LYS A 1 169 ? -11.521 1.452 25.634 1.00 88.56 169 LYS A N 1
ATOM 1295 C CA . LYS A 1 169 ? -11.748 1.083 27.036 1.00 88.56 169 LYS A CA 1
ATOM 1296 C C . LYS A 1 169 ? -12.106 -0.395 27.145 1.00 88.56 169 LYS A C 1
ATOM 1298 O O . LYS A 1 169 ? -12.821 -0.943 26.308 1.00 88.56 169 LYS A O 1
ATOM 1303 N N . ILE A 1 170 ? -11.635 -1.043 28.207 1.00 87.88 170 ILE A N 1
ATOM 1304 C CA . ILE A 1 170 ? -11.950 -2.444 28.505 1.00 87.88 170 ILE A CA 1
ATOM 1305 C C . ILE A 1 170 ? -12.953 -2.475 29.658 1.00 87.88 170 ILE A C 1
ATOM 1307 O O . ILE A 1 170 ? -12.632 -2.104 30.784 1.00 87.88 170 ILE A O 1
ATOM 1311 N N . GLY A 1 171 ? -14.169 -2.948 29.394 1.00 81.19 171 GLY A N 1
ATOM 1312 C CA . GLY A 1 171 ? -15.235 -3.066 30.386 1.00 81.19 171 GLY A CA 1
ATOM 1313 C C . GLY A 1 171 ? -15.156 -4.359 31.197 1.00 81.19 171 GLY A C 1
ATOM 1314 O O . GLY A 1 171 ? -16.110 -5.134 31.243 1.00 81.19 171 GLY A O 1
ATOM 1315 N N . THR A 1 172 ? -14.006 -4.615 31.824 1.00 70.88 172 THR A N 1
ATOM 1316 C CA . THR A 1 172 ? -13.817 -5.723 32.781 1.00 70.88 172 THR A CA 1
ATOM 1317 C C . THR A 1 172 ? -14.215 -5.357 34.213 1.00 70.88 172 THR A C 1
ATOM 1319 O O . THR A 1 172 ? -14.285 -6.241 35.065 1.00 70.88 172 THR A O 1
ATOM 1322 N N . ALA A 1 173 ? -14.457 -4.074 34.492 1.00 67.25 173 ALA A N 1
ATOM 1323 C CA . ALA A 1 173 ? -14.763 -3.564 35.827 1.00 67.25 173 ALA A CA 1
ATOM 1324 C C . ALA A 1 173 ? -16.255 -3.710 36.204 1.00 67.25 173 ALA A C 1
ATOM 1326 O O . ALA A 1 173 ? -17.080 -4.158 35.401 1.00 67.25 173 ALA A O 1
ATOM 1327 N N . THR A 1 174 ? -16.606 -3.371 37.450 1.00 74.81 174 THR A N 1
ATOM 1328 C CA . THR A 1 174 ? -18.014 -3.295 37.879 1.00 74.81 174 THR A CA 1
ATOM 1329 C C . THR A 1 174 ? -18.761 -2.216 37.083 1.00 74.81 174 THR A C 1
ATOM 1331 O O . THR A 1 174 ? -18.120 -1.296 36.567 1.00 74.81 174 THR A O 1
ATOM 1334 N N . PRO A 1 175 ? -20.101 -2.300 36.963 1.00 73.25 175 PRO A N 1
ATOM 1335 C CA . PRO A 1 175 ? -20.890 -1.286 36.265 1.00 73.25 175 PRO A CA 1
ATOM 1336 C C . PRO A 1 175 ? -20.611 0.141 36.755 1.00 73.25 175 PRO A C 1
ATOM 1338 O O . PRO A 1 175 ? -20.473 1.032 35.929 1.00 73.25 175 PRO A O 1
ATOM 1341 N N . GLU A 1 176 ? -20.405 0.351 38.060 1.00 74.25 176 GLU A N 1
ATOM 1342 C CA . GLU A 1 176 ? -20.123 1.686 38.620 1.00 74.25 176 GLU A CA 1
ATOM 1343 C C . GLU A 1 176 ? -18.774 2.256 38.140 1.00 74.25 176 GLU A C 1
ATOM 1345 O O . GLU A 1 176 ? -18.633 3.446 37.843 1.00 74.25 176 GLU A O 1
ATOM 1350 N N . MET A 1 177 ? -17.753 1.401 38.030 1.00 74.12 17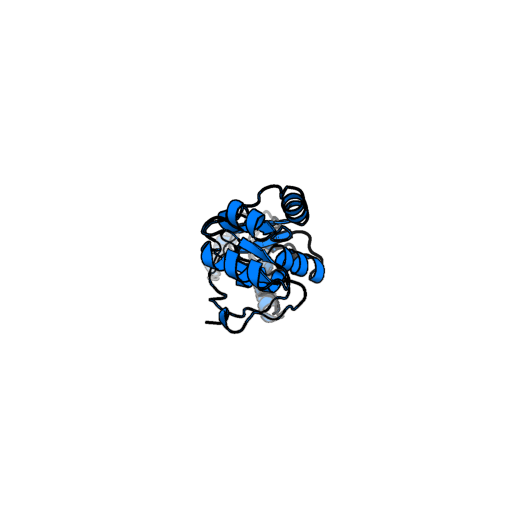7 MET A N 1
ATOM 1351 C CA . MET A 1 177 ? -16.445 1.793 37.492 1.00 74.12 177 MET A CA 1
ATOM 1352 C C . MET A 1 177 ? -16.499 2.030 35.982 1.00 74.12 177 MET A C 1
ATOM 1354 O O . MET A 1 177 ? -15.785 2.881 35.455 1.00 74.12 177 MET A O 1
ATOM 1358 N N . LEU A 1 178 ? -17.344 1.287 35.270 1.00 77.94 178 LEU A N 1
ATOM 1359 C CA . LEU A 1 178 ? -17.579 1.509 33.848 1.00 77.94 178 LEU A CA 1
ATOM 1360 C C . LEU A 1 178 ? -18.280 2.854 33.622 1.00 77.94 178 LEU A C 1
ATOM 1362 O O . LEU A 1 178 ? -17.871 3.629 32.764 1.00 77.94 178 LEU A O 1
ATOM 1366 N N . GLU A 1 179 ? -19.258 3.174 34.467 1.00 74.62 179 GLU A N 1
ATOM 1367 C CA . GLU A 1 179 ? -20.040 4.403 34.386 1.00 74.62 179 GLU A CA 1
ATOM 1368 C C . GLU A 1 179 ? -19.194 5.676 34.564 1.00 74.62 179 GLU A C 1
ATOM 1370 O O . GLU A 1 179 ? -19.473 6.709 33.954 1.00 74.62 179 GLU A O 1
ATOM 1375 N N . SER A 1 180 ? -18.149 5.589 35.387 1.00 78.00 180 SER A N 1
ATOM 1376 C CA . SER A 1 180 ? -17.210 6.681 35.661 1.00 78.00 180 SER A CA 1
ATOM 1377 C C . SER A 1 180 ? -16.039 6.764 34.677 1.00 78.00 180 SER A C 1
ATOM 1379 O O . SER A 1 180 ? -15.313 7.755 34.694 1.00 78.00 180 SER A O 1
ATOM 1381 N N . SER A 1 181 ? -15.831 5.749 33.832 1.00 80.69 181 SER A N 1
ATOM 1382 C 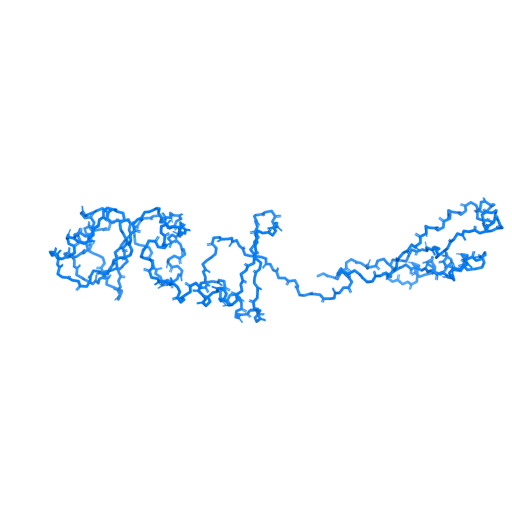CA . SER A 1 181 ? -14.654 5.655 32.952 1.00 80.69 181 SER A CA 1
ATOM 1383 C C . SER A 1 181 ? -14.955 5.734 31.458 1.00 80.69 181 SER A C 1
ATOM 1385 O O . SER A 1 181 ? -14.020 5.976 30.686 1.00 80.69 181 SER A O 1
ATOM 1387 N N . VAL A 1 182 ? -16.211 5.511 31.060 1.00 85.62 182 VAL A N 1
ATOM 1388 C CA . VAL A 1 182 ? -16.680 5.588 29.673 1.00 85.62 182 VAL A CA 1
ATOM 1389 C C . VAL A 1 182 ? -17.260 6.967 29.400 1.00 85.62 182 VAL A C 1
ATOM 1391 O O . VAL A 1 182 ? -18.185 7.415 30.080 1.00 85.62 182 VAL A O 1
ATOM 1394 N N . GLU A 1 183 ? -16.738 7.611 28.364 1.00 87.62 183 GLU A N 1
ATOM 1395 C CA . GLU A 1 183 ? -17.230 8.890 27.868 1.00 87.62 183 GLU A CA 1
ATOM 1396 C C . GLU A 1 183 ? -17.933 8.733 26.516 1.00 87.62 183 GLU A C 1
ATOM 1398 O O . GLU A 1 183 ? -17.789 7.731 25.805 1.00 87.62 183 GLU A O 1
ATOM 1403 N N . LYS A 1 184 ? -18.694 9.764 26.141 1.00 88.50 184 LYS A N 1
ATOM 1404 C CA . LYS A 1 184 ? -19.366 9.824 24.845 1.00 88.50 184 LYS A CA 1
ATOM 1405 C C . LYS A 1 184 ? -18.360 9.646 23.712 1.00 88.50 184 LYS A C 1
ATOM 1407 O O . LYS A 1 184 ? -17.383 10.384 23.599 1.00 88.50 184 LYS A O 1
ATOM 1412 N N . GLY A 1 185 ? -18.660 8.706 22.825 1.00 87.75 185 GLY A N 1
ATOM 1413 C CA . GLY A 1 185 ? -17.841 8.404 21.663 1.00 87.75 185 GLY A CA 1
ATOM 1414 C C . GLY A 1 185 ? -16.727 7.388 21.908 1.00 87.75 185 GLY A C 1
ATOM 1415 O O . GLY A 1 185 ? -16.061 7.039 20.938 1.00 87.75 185 GLY A O 1
ATOM 1416 N N . ASP A 1 186 ? -16.540 6.866 23.124 1.00 91.31 186 ASP A N 1
ATOM 1417 C CA . ASP A 1 186 ? -15.539 5.828 23.406 1.00 91.31 186 ASP A CA 1
ATOM 1418 C C . ASP A 1 186 ? -15.836 4.493 22.706 1.00 91.31 186 ASP A C 1
ATOM 1420 O O . ASP A 1 186 ? -16.972 4.179 22.340 1.00 91.31 186 ASP A O 1
ATOM 1424 N N . ILE A 1 187 ? -14.782 3.691 22.537 1.00 91.19 187 ILE A N 1
ATOM 1425 C CA . ILE A 1 187 ? -14.843 2.340 21.978 1.00 91.19 187 ILE A CA 1
ATOM 1426 C C . ILE A 1 187 ? -14.698 1.360 23.137 1.00 91.19 187 ILE A C 1
ATOM 1428 O O . ILE A 1 187 ? -13.628 1.256 23.738 1.00 91.19 187 ILE A O 1
ATOM 1432 N N . VAL A 1 188 ? -15.762 0.626 23.457 1.00 91.00 188 VAL A N 1
ATOM 1433 C CA . VAL A 1 188 ? -15.816 -0.199 24.670 1.00 91.00 188 VAL A CA 1
ATOM 1434 C C . VAL A 1 188 ? -15.791 -1.684 24.318 1.00 91.00 188 VAL A C 1
ATOM 1436 O O . VAL A 1 188 ? -16.659 -2.195 23.609 1.00 91.00 188 VAL A O 1
ATOM 1439 N N . ILE A 1 189 ? -14.793 -2.395 24.842 1.00 90.81 189 ILE A N 1
ATOM 1440 C CA . ILE A 1 189 ? -14.648 -3.848 24.713 1.00 90.81 189 ILE A CA 1
ATOM 1441 C C . ILE A 1 189 ? -15.318 -4.517 25.914 1.00 90.81 189 ILE A C 1
ATOM 1443 O O . ILE A 1 189 ? -14.936 -4.282 27.059 1.00 90.81 189 ILE A O 1
ATOM 1447 N N . LEU A 1 190 ? -16.318 -5.356 25.655 1.00 89.38 190 LEU A N 1
ATOM 1448 C CA . LEU A 1 190 ? -17.231 -5.913 26.650 1.00 89.38 190 LEU A CA 1
ATOM 1449 C C . LEU A 1 190 ? -17.340 -7.438 26.556 1.00 89.38 190 LEU A C 1
ATOM 1451 O O . LEU A 1 190 ? -17.027 -8.066 25.547 1.00 89.38 190 LEU A O 1
ATOM 1455 N N . SER A 1 191 ? -17.842 -8.033 27.636 1.00 85.00 191 SER A N 1
ATOM 1456 C CA . SER A 1 191 ? -18.140 -9.464 27.761 1.00 85.00 191 SER A CA 1
ATOM 1457 C C . SER A 1 191 ? -19.661 -9.719 27.676 1.00 85.00 191 SER A C 1
ATOM 1459 O O . SER A 1 191 ? -20.428 -8.917 27.142 1.00 85.00 191 SER A O 1
ATOM 1461 N N . ASN A 1 192 ? -20.124 -10.837 28.229 1.00 82.69 192 ASN A N 1
ATOM 1462 C CA . ASN A 1 192 ? -21.515 -11.278 28.282 1.00 82.69 192 ASN A CA 1
ATOM 1463 C C . ASN A 1 192 ? -22.373 -10.606 29.373 1.00 82.69 192 ASN A C 1
ATOM 1465 O O . ASN A 1 192 ? -23.512 -11.023 29.581 1.00 82.69 192 ASN A O 1
ATOM 1469 N N . ARG A 1 193 ? -21.852 -9.602 30.090 1.00 83.00 193 ARG A N 1
ATOM 1470 C CA . ARG A 1 193 ? -22.604 -8.893 31.133 1.00 83.00 193 ARG A CA 1
ATOM 1471 C C . ARG A 1 193 ? -23.549 -7.873 30.510 1.00 83.00 193 ARG A C 1
ATOM 1473 O O . ARG A 1 193 ? -23.106 -6.869 29.960 1.00 83.00 193 ARG A O 1
ATOM 1480 N N . TYR A 1 194 ? -24.847 -8.129 30.638 1.00 82.31 194 TYR A N 1
ATOM 1481 C CA . TYR A 1 194 ? -25.895 -7.284 30.069 1.00 82.31 194 TYR A CA 1
ATOM 1482 C C . TYR A 1 194 ? -25.893 -5.858 30.641 1.00 82.31 194 TYR A C 1
ATOM 1484 O O . TYR A 1 194 ? -25.978 -4.902 29.879 1.00 82.31 194 TYR A O 1
ATOM 1492 N N . GLU A 1 195 ? -25.708 -5.706 31.954 1.00 84.44 195 GLU A N 1
ATOM 1493 C CA . GLU A 1 195 ? -25.645 -4.397 32.629 1.00 84.44 195 GLU A CA 1
ATOM 1494 C C . GLU A 1 195 ? -24.514 -3.515 32.079 1.00 84.44 195 GLU A C 1
ATOM 1496 O O . GLU A 1 195 ? -24.715 -2.337 31.807 1.00 84.44 195 GLU A O 1
ATOM 1501 N N . SER A 1 196 ? -23.337 -4.100 31.833 1.00 85.00 196 SER A N 1
ATOM 1502 C CA . SER A 1 196 ? -22.192 -3.388 31.254 1.00 85.00 196 SER A CA 1
ATOM 1503 C C . SER A 1 196 ? -22.445 -2.957 29.806 1.00 85.00 196 SER A C 1
ATOM 1505 O O . SER A 1 196 ? -21.989 -1.891 29.400 1.00 85.00 196 SER A O 1
ATOM 1507 N N . GLN A 1 197 ? -23.176 -3.768 29.031 1.00 86.25 197 GLN A N 1
ATOM 1508 C CA . GLN A 1 197 ? -23.586 -3.405 27.672 1.00 86.25 197 GLN A CA 1
ATOM 1509 C C . GLN A 1 197 ? -24.572 -2.237 27.686 1.00 86.25 197 GLN A C 1
ATOM 1511 O O . GLN A 1 197 ? -24.394 -1.300 26.916 1.00 86.25 197 GLN A O 1
ATOM 1516 N N . LEU A 1 198 ? -25.567 -2.261 28.579 1.00 86.81 198 LEU A N 1
ATOM 1517 C CA . LEU A 1 198 ? -26.535 -1.171 28.707 1.00 86.81 198 LEU A CA 1
ATOM 1518 C C . LEU A 1 198 ? -25.865 0.139 29.130 1.00 86.81 198 LEU A C 1
ATOM 1520 O O . LEU A 1 198 ? -26.073 1.160 28.486 1.00 86.81 198 LEU A O 1
ATOM 1524 N N . CYS A 1 199 ? -25.001 0.083 30.144 1.00 85.44 199 CYS A N 1
ATOM 1525 C CA . CYS A 1 199 ? -24.283 1.253 30.645 1.00 85.44 199 CYS A CA 1
ATOM 1526 C C . CYS A 1 199 ? -23.439 1.925 29.546 1.00 85.44 199 CYS A C 1
ATOM 1528 O O . CYS A 1 199 ? -23.470 3.143 29.396 1.00 85.44 199 CYS A O 1
ATOM 1530 N N . ALA A 1 200 ? -22.738 1.146 28.713 1.00 87.12 200 ALA A N 1
ATOM 1531 C CA . ALA A 1 200 ? -21.962 1.701 27.602 1.00 87.12 200 ALA A CA 1
ATOM 1532 C C . ALA A 1 200 ? -22.841 2.398 26.541 1.00 87.12 200 ALA A C 1
ATOM 1534 O O . ALA A 1 200 ? -22.429 3.407 25.971 1.00 87.12 200 ALA A O 1
ATOM 1535 N N . ILE A 1 201 ? -24.051 1.888 26.293 1.00 87.88 201 ILE A N 1
ATOM 1536 C CA . ILE A 1 201 ? -25.016 2.500 25.363 1.00 87.88 201 ILE A CA 1
ATOM 1537 C C . ILE A 1 201 ? -25.574 3.797 25.947 1.00 87.88 201 ILE A C 1
ATOM 1539 O O . ILE A 1 201 ? -25.636 4.803 25.247 1.00 87.88 201 ILE A O 1
ATOM 1543 N N . GLU A 1 202 ? -25.939 3.794 27.230 1.00 87.69 202 GLU A N 1
ATOM 1544 C CA . GLU A 1 202 ? -26.436 4.982 27.937 1.00 87.69 202 GLU A CA 1
ATOM 1545 C C . GLU A 1 202 ? -25.396 6.107 27.990 1.00 87.69 202 GLU A C 1
ATOM 1547 O O . GLU A 1 202 ? -25.755 7.281 27.952 1.00 87.69 202 GLU A O 1
ATOM 1552 N N . LYS A 1 203 ? -24.103 5.762 28.021 1.00 87.12 203 LYS A N 1
ATOM 1553 C CA . LYS A 1 203 ? -22.992 6.722 27.923 1.00 87.12 203 LYS A CA 1
ATOM 1554 C C . LYS A 1 203 ? -22.676 7.171 26.493 1.00 87.12 203 LYS A C 1
ATOM 1556 O O . LYS A 1 203 ? -21.728 7.925 26.301 1.00 87.12 203 LYS A O 1
ATOM 1561 N N . GLU A 1 204 ? -23.460 6.747 25.501 1.00 88.44 204 GLU A N 1
ATOM 1562 C CA . GLU A 1 204 ? -23.282 7.090 24.086 1.00 88.44 204 GLU A CA 1
ATOM 1563 C C . GLU A 1 204 ? -21.902 6.679 23.533 1.00 88.44 204 GLU A C 1
ATOM 1565 O O . GLU A 1 204 ? -21.252 7.433 22.799 1.00 88.44 204 GLU A O 1
ATOM 1570 N N . ALA A 1 205 ? -21.430 5.479 23.888 1.00 89.75 205 ALA A N 1
ATOM 1571 C CA . ALA A 1 205 ? -20.240 4.896 23.270 1.00 89.75 205 ALA A CA 1
ATOM 1572 C C . ALA A 1 205 ? -20.413 4.779 21.742 1.00 89.75 205 ALA A C 1
ATOM 1574 O O . ALA A 1 205 ? -21.489 4.435 21.249 1.00 89.75 205 ALA A O 1
ATOM 1575 N N . SER A 1 206 ? -19.348 5.045 20.979 1.00 89.62 206 SER A N 1
ATOM 1576 C CA . SER A 1 206 ? -19.399 5.012 19.506 1.00 89.62 206 SER A CA 1
ATOM 1577 C C . SER A 1 206 ? -19.402 3.593 18.944 1.00 89.62 206 SER A C 1
ATOM 1579 O O . SER A 1 206 ? -19.972 3.349 17.880 1.00 89.62 206 SER A O 1
ATOM 1581 N N . LEU A 1 207 ? -18.753 2.660 19.646 1.00 90.19 207 LEU A N 1
ATOM 1582 C CA . LEU A 1 207 ? -18.611 1.273 19.227 1.00 90.19 207 LEU A CA 1
ATOM 1583 C C . LEU A 1 207 ? -18.553 0.351 20.445 1.00 90.19 207 LEU A C 1
ATOM 1585 O O . LEU A 1 207 ? -17.723 0.526 21.337 1.00 90.19 207 LEU A O 1
ATOM 1589 N N . LEU A 1 208 ? -19.397 -0.681 20.441 1.00 90.38 208 LEU A N 1
ATOM 1590 C CA . LEU A 1 208 ? -19.362 -1.766 21.416 1.00 90.38 208 LEU A CA 1
ATOM 1591 C C . LEU A 1 208 ? -18.811 -3.032 20.754 1.00 90.38 208 LEU A C 1
ATOM 1593 O O . LEU A 1 208 ? -19.373 -3.531 19.781 1.00 90.38 208 LEU A O 1
ATOM 1597 N N . ILE A 1 209 ? -17.733 -3.583 21.310 1.00 91.31 209 ILE A N 1
ATOM 1598 C CA . ILE A 1 209 ? -17.118 -4.830 20.843 1.00 91.31 209 ILE A CA 1
ATOM 1599 C C . ILE A 1 209 ? -17.411 -5.918 21.870 1.00 91.31 209 ILE A C 1
ATOM 1601 O O . ILE A 1 209 ? -16.853 -5.909 22.963 1.00 91.31 209 ILE A O 1
ATOM 1605 N N . ILE A 1 210 ? -18.284 -6.865 21.528 1.00 89.69 210 ILE A N 1
ATOM 1606 C CA . ILE A 1 210 ? -18.693 -7.943 22.437 1.00 89.69 210 ILE A CA 1
ATOM 1607 C C . ILE A 1 210 ? -17.858 -9.197 22.161 1.00 89.69 210 ILE A C 1
ATOM 1609 O O . ILE A 1 210 ? -17.912 -9.783 21.079 1.00 89.69 210 ILE A O 1
ATOM 1613 N N . CYS A 1 211 ? -17.083 -9.620 23.156 1.00 86.12 211 CYS A N 1
ATOM 1614 C CA . CYS A 1 211 ? -16.174 -10.758 23.066 1.00 86.12 211 CYS A CA 1
ATOM 1615 C C . CYS A 1 211 ? -16.854 -12.102 23.401 1.00 86.12 211 CYS A C 1
ATOM 1617 O O . CYS A 1 211 ? -17.964 -12.165 23.932 1.00 86.12 211 CYS A O 1
ATOM 1619 N N . ASN A 1 212 ? -16.152 -13.205 23.108 1.00 79.56 212 ASN A N 1
ATOM 1620 C CA . ASN A 1 212 ? -16.541 -14.591 23.422 1.00 79.56 212 ASN A CA 1
ATOM 1621 C C . ASN A 1 212 ? -17.853 -15.088 22.786 1.00 79.56 212 ASN A C 1
ATOM 1623 O O . ASN A 1 212 ? -18.462 -16.028 23.293 1.00 79.56 212 ASN A O 1
ATOM 1627 N N . GLY A 1 213 ? -18.309 -14.475 21.688 1.00 70.38 213 GLY A N 1
ATOM 1628 C CA . GLY A 1 213 ? -19.556 -14.878 21.022 1.00 70.38 213 GLY A CA 1
ATOM 1629 C C . GLY A 1 213 ? -20.791 -14.726 21.915 1.00 70.38 213 GLY A C 1
ATOM 1630 O O . GLY A 1 213 ? -21.794 -15.418 21.726 1.00 70.38 213 GLY A O 1
ATOM 1631 N N . ALA A 1 214 ? -20.708 -13.860 22.928 1.00 71.56 214 ALA A N 1
ATOM 1632 C CA . ALA A 1 214 ? -21.799 -13.623 23.850 1.00 71.56 214 ALA A CA 1
ATOM 1633 C C . ALA A 1 214 ? -23.015 -13.045 23.117 1.00 71.56 214 ALA A C 1
ATOM 1635 O O . ALA A 1 214 ? -22.895 -12.229 22.203 1.00 71.56 214 ALA A O 1
ATOM 1636 N N . LYS A 1 215 ? -24.212 -13.469 23.532 1.00 68.00 215 LYS A N 1
ATOM 1637 C CA . LYS A 1 215 ? -25.455 -12.979 22.936 1.00 68.00 215 LYS A CA 1
ATOM 1638 C C . LYS A 1 215 ? -25.658 -11.514 23.308 1.00 68.00 215 LYS A C 1
ATOM 1640 O O . LYS A 1 215 ? -25.649 -11.166 24.486 1.00 68.00 215 LYS A O 1
ATOM 1645 N N . VAL A 1 216 ? -25.903 -10.688 22.298 1.00 72.62 216 VAL A N 1
ATOM 1646 C CA . VAL A 1 216 ? -26.403 -9.324 22.485 1.00 72.62 216 VAL A CA 1
ATOM 1647 C C . VAL A 1 216 ? -27.850 -9.421 22.961 1.00 72.62 216 VAL A C 1
ATOM 1649 O O . VAL A 1 216 ? -28.648 -10.156 22.372 1.00 72.62 216 VAL A O 1
ATOM 1652 N N . GLY A 1 217 ? -28.192 -8.735 24.052 1.00 64.62 217 GLY A N 1
ATOM 1653 C CA . GLY A 1 217 ? -29.566 -8.740 24.553 1.00 64.62 217 GLY A CA 1
ATOM 1654 C C . GLY A 1 217 ? -30.537 -8.175 23.510 1.00 64.62 217 GLY A C 1
ATOM 1655 O O . GLY A 1 217 ? -30.225 -7.200 22.836 1.00 64.62 217 GLY A O 1
ATOM 1656 N N . ARG A 1 218 ? -31.732 -8.767 23.373 1.00 61.81 218 ARG A N 1
ATOM 1657 C CA . ARG A 1 218 ? -32.728 -8.374 22.348 1.00 61.81 218 ARG A CA 1
ATOM 1658 C C . ARG A 1 218 ? -33.121 -6.892 22.401 1.00 61.81 218 ARG A C 1
ATOM 1660 O O . ARG A 1 218 ? -33.476 -6.324 21.378 1.00 61.81 218 ARG A O 1
ATOM 1667 N N . THR A 1 219 ? -33.044 -6.273 23.577 1.00 61.09 219 THR A N 1
ATOM 1668 C CA . THR A 1 219 ? -33.348 -4.851 23.804 1.00 61.09 219 THR A CA 1
ATOM 1669 C C . THR A 1 219 ? -32.301 -3.904 23.208 1.00 61.09 219 THR A C 1
ATOM 1671 O O . THR A 1 219 ? -32.600 -2.742 22.990 1.00 61.09 219 THR A O 1
ATOM 1674 N N . ILE A 1 220 ? -31.093 -4.406 22.941 1.00 63.41 220 ILE A N 1
ATOM 1675 C CA . ILE A 1 220 ? -29.935 -3.651 22.435 1.00 63.41 220 ILE A CA 1
ATOM 1676 C C . ILE A 1 220 ? -29.826 -3.759 20.898 1.00 63.41 220 ILE A C 1
ATOM 1678 O O . ILE A 1 220 ? -29.061 -3.047 20.263 1.00 63.41 220 ILE A O 1
ATOM 1682 N N . GLN A 1 221 ? -30.596 -4.655 20.273 1.00 60.41 221 GLN A N 1
ATOM 1683 C CA . GLN A 1 221 ? -30.549 -4.923 18.829 1.00 60.41 221 GLN A CA 1
ATOM 1684 C C . GLN A 1 221 ? -31.424 -3.974 17.984 1.00 60.41 221 GLN A C 1
ATOM 1686 O O . GLN A 1 221 ? -31.740 -4.313 16.844 1.00 60.41 221 GLN A O 1
ATOM 1691 N N . ARG A 1 222 ? -31.882 -2.847 18.540 1.00 48.91 222 ARG A N 1
ATOM 1692 C CA . ARG A 1 222 ? -32.756 -1.886 17.852 1.00 48.91 222 ARG A CA 1
ATOM 1693 C C . ARG A 1 222 ? -32.039 -0.585 17.564 1.00 48.91 222 ARG A C 1
ATOM 1695 O O . ARG A 1 222 ? -31.317 -0.125 18.470 1.00 48.91 222 ARG A O 1
#

Foldseek 3Di:
DPPDADAAEFFFDLQDDLCRQVVLVVVQVVCVVPHPHHYAYAYNYDYDPVNVVVCVVVVHDGHHHDPDDDDDPVNDDDDDDQAAAPLAALVRVVVCCVVVVHFKGFHADPVRHTPDMDGPVNSVVVVVPPPFQCVQQVSQHFLLNVCVVVVHDDLDDDRRHTQNDAGEEELPDDLVVLLVPAAAQHAYEEEQDQSSVVSNVVRNHNHYHYPDPHDHDPVNSD